Protein AF-0000000080301361 (afdb_homodimer)

Foldseek 3Di:
DDDPDDDDDDPPPDDPDCPPDPVVVVVVVVVVVVPPPPPVPPPPPQPLLVLCVVVCVALNNLQNGPDPPDHRLAQPQLVVQLVVLVCLLVVVDDDPPSVVVSVPDDSVNSNSNSVRRNPGDDDDDPPD/DDDPDDDDDDPPDDDPDPPPDDPVVVVVVVVVVVPPPPPVPPPPPQPLLVLCVVVCVALNSLQNGPDPPDHRLAQPQLVVQLVVLVCLLVVVDDDPPSVVVSVPDDSVNSNSNSVRRNPGDDDDDPDD

pLDDT: mean 80.15, std 21.93, range [39.88, 98.94]

Nearest PDB structures (foldseek):
  4o1w-assembly2_B  TM=9.813E-01  e=1.145E-06  Colwellia psychrerythraea 34H
  6q2u-assembly1_A  TM=9.168E-01  e=1.619E-05  Pseudomonas aeruginosa
  8smr-assembly1_N  TM=9.261E-01  e=2.271E-05  Pseudomonas aeruginosa
  3vrd-assembly1_A  TM=8.742E-01  e=1.543E-04  Thermochromatium tepidum
  1fcd-assembly2_D  TM=8.606E-01  e=5.041E-04  Allochromatium vinosum

Solvent-accessible surface area (backbone atoms only — not comparable to full-atom values): 15008 Å² total; per-residue (Å²): 137,83,78,80,80,77,84,78,86,84,85,81,78,83,78,85,78,81,85,65,73,68,66,66,58,56,58,58,58,58,62,60,64,67,64,63,64,76,69,72,71,67,80,74,72,56,67,19,57,65,58,41,58,78,49,19,83,41,21,18,90,72,21,55,36,79,37,58,72,31,56,53,42,45,35,28,34,38,60,30,44,37,52,49,46,49,27,19,40,74,54,66,30,72,44,91,61,55,27,63,67,27,48,80,55,46,72,68,54,40,50,34,37,19,49,40,31,31,65,30,42,63,45,78,48,77,75,126,133,84,80,80,82,78,84,84,88,84,84,80,77,84,76,84,77,81,84,64,71,66,66,66,56,56,57,57,56,58,61,59,63,67,63,62,64,76,69,72,72,67,78,76,71,55,70,18,56,66,59,42,58,79,49,19,85,41,21,18,90,72,19,54,37,78,37,58,72,31,57,55,42,45,35,28,32,40,59,29,43,37,51,51,47,48,26,19,40,74,55,65,30,73,44,90,61,55,26,63,66,26,47,79,55,48,72,67,54,40,50,32,38,20,49,40,32,32,62,31,41,64,46,78,46,77,76,125

Structure (mmCIF, N/CA/C/O backbone):
data_AF-0000000080301361-model_v1
#
loop_
_entity.id
_entity.type
_entity.pdbx_description
1 polymer 'Cytochrome c4'
#
loop_
_atom_site.group_PDB
_atom_site.id
_atom_site.type_symbol
_atom_site.label_atom_id
_atom_site.label_alt_id
_atom_site.label_comp_id
_atom_site.label_asym_id
_atom_site.label_entity_id
_atom_site.label_seq_id
_atom_site.pdbx_PDB_ins_code
_atom_site.Cartn_x
_atom_site.Cartn_y
_atom_site.Cartn_z
_atom_site.occupancy
_atom_site.B_iso_or_equiv
_atom_site.auth_seq_id
_atom_site.auth_comp_id
_atom_site.auth_asym_id
_atom_site.auth_atom_id
_atom_site.pdbx_PDB_model_num
ATOM 1 N N . MET A 1 1 ? 59.125 -88.312 -76 1 39.88 1 MET A N 1
ATOM 2 C CA . MET A 1 1 ? 58.281 -87.125 -75.688 1 39.88 1 MET A CA 1
ATOM 3 C C . MET A 1 1 ? 58.125 -87 -74.188 1 39.88 1 MET A C 1
ATOM 5 O O . MET A 1 1 ? 57.5 -87.812 -73.5 1 39.88 1 MET A O 1
ATOM 9 N N . SER A 1 2 ? 59.219 -86.438 -73.5 1 40.25 2 SER A N 1
ATOM 10 C CA . SER A 1 2 ? 59.625 -86.312 -72.125 1 40.25 2 SER A CA 1
ATOM 11 C C . SER A 1 2 ? 58.719 -85.375 -71.312 1 40.25 2 SER A C 1
ATOM 13 O O . SER A 1 2 ? 58.5 -84.188 -71.75 1 40.25 2 SER A O 1
ATOM 15 N N . ARG A 1 3 ? 57.719 -85.875 -70.75 1 43.69 3 ARG A N 1
ATOM 16 C CA . ARG A 1 3 ? 56.625 -85.375 -70 1 43.69 3 ARG A CA 1
ATOM 17 C C . ARG A 1 3 ? 57.125 -84.562 -68.75 1 43.69 3 ARG A C 1
ATOM 19 O O . ARG A 1 3 ? 57.75 -85.125 -67.875 1 43.69 3 ARG A O 1
ATOM 26 N N . ARG A 1 4 ? 57.531 -83.25 -69.062 1 47.09 4 ARG A N 1
ATOM 27 C CA . ARG A 1 4 ? 58.094 -82.312 -68.062 1 47.09 4 ARG A CA 1
ATOM 28 C C . ARG A 1 4 ? 57.125 -82 -66.938 1 47.09 4 ARG A C 1
ATOM 30 O O . ARG A 1 4 ? 55.969 -81.688 -67.188 1 47.09 4 ARG A O 1
ATOM 37 N N . SER A 1 5 ? 57.281 -82.625 -65.75 1 46.78 5 SER A N 1
ATOM 38 C CA . SER A 1 5 ? 56.562 -82.625 -64.438 1 46.78 5 SER A CA 1
ATOM 39 C C . SER A 1 5 ? 56.438 -81.25 -63.875 1 46.78 5 SER A C 1
ATOM 41 O O . SER A 1 5 ? 57.438 -80.5 -63.688 1 46.78 5 SER A O 1
ATOM 43 N N . ALA A 1 6 ? 55.281 -80.562 -64.125 1 51.41 6 ALA A N 1
ATOM 44 C CA . ALA A 1 6 ? 55 -79.188 -63.781 1 51.41 6 ALA A CA 1
ATOM 45 C C . ALA A 1 6 ? 55.094 -78.938 -62.281 1 51.41 6 ALA A C 1
ATOM 47 O O . ALA A 1 6 ? 54.719 -79.812 -61.469 1 51.41 6 ALA A O 1
ATOM 48 N N . PRO A 1 7 ? 55.906 -77.938 -61.75 1 51.81 7 PRO A N 1
ATOM 49 C CA . PRO A 1 7 ? 56.25 -77.75 -60.344 1 51.81 7 PRO A CA 1
ATOM 50 C C . PRO A 1 7 ? 55 -77.438 -59.5 1 51.81 7 PRO A C 1
ATOM 52 O O . PRO A 1 7 ? 54 -76.938 -60 1 51.81 7 PRO A O 1
ATOM 55 N N . GLY A 1 8 ? 54.719 -78.062 -58.312 1 41.44 8 GLY A N 1
ATOM 56 C CA . GLY A 1 8 ? 53.656 -78 -57.344 1 41.44 8 GLY A CA 1
ATOM 57 C C . GLY A 1 8 ?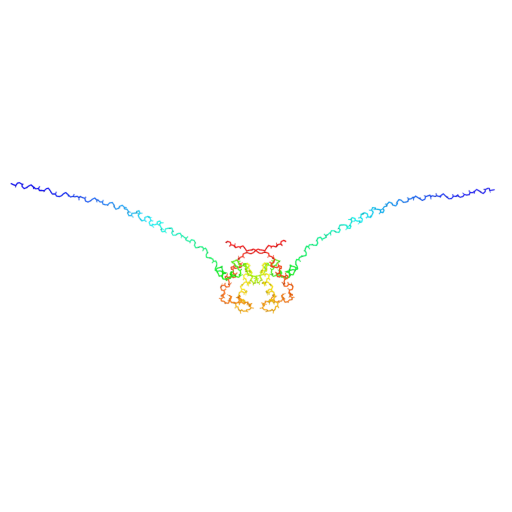 53.469 -76.688 -56.656 1 41.44 8 GLY A C 1
ATOM 58 O O . GLY A 1 8 ? 54.344 -75.812 -56.719 1 41.44 8 GLY A O 1
ATOM 59 N N . PRO A 1 9 ? 52.219 -76.125 -56.469 1 44.91 9 PRO A N 1
ATOM 60 C CA . PRO A 1 9 ? 51.781 -74.75 -56.062 1 44.91 9 PRO A CA 1
ATOM 61 C C . PRO A 1 9 ? 52.312 -74.375 -54.688 1 44.91 9 PRO A C 1
ATOM 63 O O . PRO A 1 9 ? 52.562 -75.25 -53.844 1 44.91 9 PRO A O 1
ATOM 66 N N . CYS A 1 10 ? 53.094 -73.25 -54.406 1 43.22 10 CYS A N 1
ATOM 67 C CA . CYS A 1 10 ? 53.75 -72.688 -53.219 1 43.22 10 CYS A CA 1
ATOM 68 C C . CYS A 1 10 ? 52.75 -72.312 -52.156 1 43.22 10 CYS A C 1
ATOM 70 O O . CYS A 1 10 ? 51.656 -71.875 -52.469 1 43.22 10 CYS A O 1
ATOM 72 N N . ASP A 1 11 ? 52.656 -72.875 -50.875 1 44.84 11 ASP A N 1
ATOM 73 C CA . ASP A 1 11 ? 51.844 -72.812 -49.656 1 44.84 11 ASP A CA 1
ATOM 74 C C . ASP A 1 11 ? 51.969 -71.438 -49.031 1 44.84 11 ASP A C 1
ATOM 76 O O . ASP A 1 11 ? 53.031 -71.062 -48.5 1 44.84 11 ASP A O 1
ATOM 80 N N . ALA A 1 12 ? 51.406 -70.312 -49.562 1 47.5 12 ALA A N 1
ATOM 81 C CA . ALA A 1 12 ? 51.469 -68.938 -49 1 47.5 12 ALA A CA 1
ATOM 82 C C . ALA A 1 12 ? 50.844 -68.938 -47.625 1 47.5 12 ALA A C 1
ATOM 84 O O . ALA A 1 12 ? 49.719 -69.312 -47.406 1 47.5 12 ALA A O 1
ATOM 85 N N . ARG A 1 13 ? 51.625 -68.938 -46.469 1 47.47 13 ARG A N 1
ATOM 86 C CA . ARG A 1 13 ? 51.25 -68.875 -45.062 1 47.47 13 ARG A CA 1
ATOM 87 C C . ARG A 1 13 ? 50.562 -67.562 -44.719 1 47.47 13 ARG A C 1
ATOM 89 O O . ARG A 1 13 ? 51.031 -66.5 -45.125 1 47.47 13 ARG A O 1
ATOM 96 N N . PRO A 1 14 ? 49.188 -67.562 -44.344 1 50.38 14 PRO A N 1
ATOM 97 C CA . PRO A 1 14 ? 48.438 -66.375 -44.062 1 50.38 14 PRO A CA 1
ATOM 98 C C . PRO A 1 14 ? 49.031 -65.562 -42.906 1 50.38 14 PRO A C 1
ATOM 100 O O . PRO A 1 14 ? 49.625 -66.125 -42 1 50.38 14 PRO A O 1
ATOM 103 N N . VAL A 1 15 ? 49.5 -64.25 -43.094 1 46.44 15 VAL A N 1
ATOM 104 C CA . VAL A 1 15 ? 50.094 -63.312 -42.156 1 46.44 15 VAL A CA 1
ATOM 105 C C . VAL A 1 15 ? 49.062 -62.906 -41.094 1 46.44 15 VAL A C 1
ATOM 107 O O . VAL A 1 15 ? 47.875 -62.781 -41.406 1 46.44 15 VAL A O 1
ATOM 110 N N . PRO A 1 16 ? 49.312 -63.156 -39.719 1 47.56 16 PRO A N 1
ATOM 111 C CA . PRO A 1 16 ? 48.375 -62.906 -38.625 1 47.56 16 PRO A CA 1
ATOM 112 C C . PRO A 1 16 ? 48 -61.438 -38.5 1 47.56 16 PRO A C 1
ATOM 114 O O . PRO A 1 16 ? 48.812 -60.531 -38.781 1 47.56 16 PRO A O 1
ATOM 117 N N . GLY A 1 17 ? 46.781 -60.969 -38.938 1 40.5 17 GLY A N 1
ATOM 118 C CA . GLY A 1 17 ? 46.188 -59.625 -38.875 1 40.5 17 GLY A CA 1
ATOM 119 C C . GLY A 1 17 ? 46.188 -59.062 -37.438 1 40.5 17 GLY A C 1
ATOM 120 O O . GLY A 1 17 ? 45.969 -59.812 -36.5 1 40.5 17 GLY A O 1
ATOM 121 N N . ARG A 1 18 ? 46.969 -58.062 -37.062 1 46.84 18 ARG A N 1
ATOM 122 C CA . ARG A 1 18 ? 47.156 -57.312 -35.812 1 46.84 18 ARG A CA 1
ATOM 123 C C . ARG A 1 18 ? 45.812 -56.781 -35.312 1 46.84 18 ARG A C 1
ATOM 125 O O . ARG A 1 18 ? 45.156 -56 -35.969 1 46.84 18 ARG A O 1
ATOM 132 N N . ARG A 1 19 ? 45.094 -57.469 -34.406 1 49.28 19 ARG A N 1
ATOM 133 C CA . ARG A 1 19 ? 43.875 -57.094 -33.688 1 49.28 19 ARG A CA 1
ATOM 134 C C . ARG A 1 19 ? 44.125 -55.812 -32.875 1 49.28 19 ARG A C 1
ATOM 136 O O . ARG A 1 19 ? 44.469 -55.875 -31.703 1 49.28 19 ARG A O 1
ATOM 143 N N . ALA A 1 20 ? 44.938 -54.844 -33.312 1 48.75 20 ALA A N 1
ATOM 144 C CA . ALA A 1 20 ? 45.344 -53.75 -32.406 1 48.75 20 ALA A CA 1
ATOM 145 C C . ALA A 1 20 ? 44.125 -52.969 -31.938 1 48.75 20 ALA A C 1
ATOM 147 O O . ALA A 1 20 ? 44.062 -52.531 -30.781 1 48.75 20 ALA A O 1
ATOM 148 N N . GLY A 1 21 ? 43.156 -52.438 -32.75 1 46.06 21 GLY A N 1
ATOM 149 C CA . GLY A 1 21 ? 42.719 -51.062 -32.594 1 46.06 21 GLY A CA 1
ATOM 150 C C . GLY A 1 21 ? 41.531 -50.906 -31.656 1 46.06 21 GLY A C 1
ATOM 151 O O . GLY A 1 21 ? 40.938 -49.844 -31.578 1 46.06 21 GLY A O 1
ATOM 152 N N . ALA A 1 22 ? 41 -52 -31.062 1 56.53 22 ALA A N 1
ATOM 153 C CA . ALA A 1 22 ? 39.688 -51.812 -30.438 1 56.53 22 ALA A CA 1
ATOM 154 C C . ALA A 1 22 ? 39.812 -51.125 -29.078 1 56.53 22 ALA A C 1
ATOM 156 O O . ALA A 1 22 ? 38.812 -50.688 -28.484 1 56.53 22 ALA A O 1
ATOM 157 N N . GLY A 1 23 ? 41 -51.156 -28.484 1 55.53 23 GLY A N 1
ATOM 158 C CA . GLY A 1 23 ? 41.094 -50.656 -27.125 1 55.53 23 GLY A CA 1
ATOM 159 C C . GLY A 1 23 ? 40.938 -49.125 -27.031 1 55.53 23 GLY A C 1
ATOM 160 O O . GLY A 1 23 ? 40.531 -48.625 -26 1 55.53 23 GLY A O 1
ATOM 161 N N . ARG A 1 24 ? 41.438 -48.406 -28.109 1 58.88 24 ARG A N 1
ATOM 162 C CA . ARG A 1 24 ? 41.469 -46.938 -28.062 1 58.88 24 ARG A CA 1
ATOM 163 C C . ARG A 1 24 ? 40.062 -46.375 -28.281 1 58.88 24 ARG A C 1
ATOM 165 O O . ARG A 1 24 ? 39.781 -45.219 -27.922 1 58.88 24 ARG A O 1
ATOM 172 N N . ALA A 1 25 ? 39.188 -47.219 -28.859 1 61.34 25 ALA A N 1
ATOM 173 C CA . ALA A 1 25 ? 37.875 -46.656 -29.156 1 61.34 25 ALA A CA 1
ATOM 174 C C . ALA A 1 25 ? 37 -46.625 -27.906 1 61.34 25 ALA A C 1
ATOM 176 O O . ALA A 1 25 ? 36.188 -45.688 -27.75 1 61.34 25 ALA A O 1
ATOM 177 N N . LEU A 1 26 ? 37.375 -47.531 -26.906 1 61.19 26 LEU A N 1
ATOM 178 C CA . LEU A 1 26 ? 36.531 -47.562 -25.734 1 61.19 26 LEU A CA 1
ATOM 179 C C . LEU A 1 26 ? 36.844 -46.406 -24.781 1 61.19 26 LEU A C 1
ATOM 181 O O . LEU A 1 26 ? 35.969 -45.938 -24.062 1 61.19 26 LEU A O 1
ATOM 185 N N . ALA A 1 27 ? 38.125 -45.938 -24.844 1 61.62 27 ALA A N 1
ATOM 186 C CA . ALA A 1 27 ? 38.531 -44.844 -23.922 1 61.62 27 ALA A CA 1
ATOM 187 C C . ALA A 1 27 ? 37.906 -43.531 -24.344 1 61.62 27 ALA A C 1
ATOM 189 O O . ALA A 1 27 ? 37.5 -42.719 -23.5 1 61.62 27 ALA A O 1
ATOM 190 N N . ALA A 1 28 ? 37.656 -43.375 -25.641 1 61.78 28 ALA A N 1
ATOM 191 C CA . ALA A 1 28 ? 37.125 -42.094 -26.125 1 61.78 28 ALA A CA 1
ATOM 192 C C . ALA A 1 28 ? 35.625 -41.969 -25.812 1 61.78 28 ALA A C 1
ATOM 194 O O . ALA A 1 28 ? 35.125 -40.875 -25.547 1 61.78 28 ALA A O 1
ATOM 195 N N . ALA A 1 29 ? 34.938 -43.156 -25.719 1 62.31 29 ALA A N 1
ATOM 196 C CA . ALA A 1 29 ? 33.5 -43.094 -25.469 1 62.31 29 ALA A CA 1
ATOM 197 C C . ALA A 1 29 ? 33.219 -42.75 -24 1 62.31 29 ALA A C 1
ATOM 199 O O . ALA A 1 29 ? 32.219 -42.094 -23.703 1 62.31 29 ALA A O 1
ATOM 200 N N . LEU A 1 30 ? 34.156 -43.094 -23.109 1 61.81 30 LEU A N 1
ATOM 201 C CA . LEU A 1 30 ? 33.906 -42.844 -21.688 1 61.81 30 LEU A CA 1
ATOM 202 C C . LEU A 1 30 ? 34.094 -41.375 -21.359 1 61.81 30 LEU A C 1
ATOM 204 O O . LEU A 1 30 ? 33.438 -40.844 -20.484 1 61.81 30 LEU A O 1
ATOM 208 N N . LEU A 1 31 ? 34.938 -40.688 -22.125 1 59.94 31 LEU A N 1
ATOM 209 C CA . LEU A 1 31 ? 35.188 -39.281 -21.812 1 59.94 31 LEU A CA 1
ATOM 210 C C . LEU A 1 31 ? 34.031 -38.406 -22.266 1 59.94 31 LEU A C 1
ATOM 212 O O . LEU A 1 31 ? 33.844 -37.312 -21.766 1 59.94 31 LEU A O 1
ATOM 216 N N . ALA A 1 32 ? 33.188 -38.875 -23.188 1 59.69 32 ALA A N 1
ATOM 217 C CA . ALA A 1 32 ? 32.094 -38.062 -23.656 1 59.69 32 ALA A CA 1
ATOM 218 C C . ALA A 1 32 ? 30.922 -38.062 -22.672 1 59.69 32 ALA A C 1
ATOM 220 O O . ALA A 1 32 ? 30.188 -37.094 -22.562 1 59.69 32 ALA A O 1
ATOM 221 N N . ALA A 1 33 ? 30.781 -39.125 -21.859 1 58.66 33 ALA A N 1
ATOM 222 C CA . ALA A 1 33 ? 29.625 -39.188 -20.953 1 58.66 33 ALA A CA 1
ATOM 223 C C . ALA A 1 33 ? 29.812 -38.25 -19.766 1 58.66 33 ALA A C 1
ATOM 225 O O . ALA A 1 33 ? 28.844 -37.844 -19.125 1 58.66 33 ALA A O 1
ATOM 226 N N . ALA A 1 34 ? 31.062 -37.906 -19.406 1 56.44 34 ALA A N 1
ATOM 227 C CA . ALA A 1 34 ? 31.25 -37.125 -18.203 1 56.44 34 ALA A CA 1
ATOM 228 C C . ALA A 1 34 ? 30.906 -35.656 -18.438 1 56.44 34 ALA A C 1
ATOM 230 O O . ALA A 1 34 ? 30.844 -34.875 -17.484 1 56.44 34 ALA A O 1
ATOM 231 N N . ALA A 1 35 ? 30.875 -35.25 -19.641 1 53.09 35 ALA A N 1
ATOM 232 C CA . ALA A 1 35 ? 30.547 -33.844 -19.844 1 53.09 35 ALA A CA 1
ATOM 233 C C . ALA A 1 35 ? 29.047 -33.594 -19.656 1 53.09 35 ALA A C 1
ATOM 235 O O . ALA A 1 35 ? 28.484 -32.688 -20.281 1 53.09 35 ALA A O 1
ATOM 236 N N . ALA A 1 36 ? 28.297 -34.625 -19.297 1 55.22 36 ALA A N 1
ATOM 237 C CA . ALA A 1 36 ? 26.953 -34.156 -18.922 1 55.22 36 ALA A CA 1
ATOM 238 C C . ALA A 1 36 ? 27.016 -33.062 -17.891 1 55.22 36 ALA A C 1
ATOM 240 O O . ALA A 1 36 ? 27.391 -33.281 -16.734 1 55.22 36 ALA A O 1
ATOM 241 N N . GLY A 1 37 ? 27.469 -31.938 -18.25 1 51.78 37 GLY A N 1
ATOM 242 C CA . GLY A 1 37 ? 27.438 -30.719 -17.438 1 51.78 37 GLY A CA 1
ATOM 243 C C . GLY A 1 37 ? 26.266 -30.688 -16.469 1 51.78 37 GLY A C 1
ATOM 244 O O . GLY A 1 37 ? 25.125 -30.953 -16.859 1 51.78 37 GLY A O 1
ATOM 245 N N . SER A 1 38 ? 26.438 -31 -15.203 1 53.03 38 SER A N 1
ATOM 246 C CA . SER A 1 38 ? 25.5 -30.562 -14.18 1 53.03 38 SER A CA 1
ATOM 247 C C . SER A 1 38 ? 24.828 -29.25 -14.586 1 53.03 38 SER A C 1
ATOM 249 O O . SER A 1 38 ? 25.469 -28.203 -14.609 1 53.03 38 SER A O 1
ATOM 251 N N . ALA A 1 39 ? 24.016 -29.219 -15.531 1 53.22 39 ALA A N 1
ATOM 252 C CA . ALA A 1 39 ? 23.172 -28.031 -15.562 1 53.22 39 ALA A CA 1
ATOM 253 C C . ALA A 1 39 ? 22.859 -27.547 -14.148 1 53.22 39 ALA A C 1
ATOM 255 O O . ALA A 1 39 ? 22.141 -28.219 -13.398 1 53.22 39 ALA A O 1
ATOM 256 N N . LEU A 1 40 ? 23.719 -27.062 -13.43 1 50.72 40 LEU A N 1
ATOM 257 C CA . LEU A 1 40 ? 23.359 -26.312 -12.227 1 50.72 40 LEU A CA 1
ATOM 258 C C . LEU A 1 40 ? 21.969 -25.703 -12.344 1 50.72 40 LEU A C 1
ATOM 260 O O . LEU A 1 40 ? 21.719 -24.875 -13.211 1 50.72 40 LEU A O 1
ATOM 264 N N . ALA A 1 41 ? 20.859 -26.5 -12.125 1 53.72 41 ALA A N 1
ATOM 265 C CA . ALA A 1 41 ? 19.484 -26 -12 1 53.72 41 ALA A CA 1
ATOM 266 C C . ALA A 1 41 ? 19.453 -24.609 -11.383 1 53.72 41 ALA A C 1
ATOM 268 O O . ALA A 1 41 ? 20.031 -24.391 -10.312 1 53.72 41 ALA A O 1
ATOM 269 N N . GLN A 1 42 ? 19.484 -23.562 -12.164 1 54.69 42 GLN A N 1
ATOM 270 C CA . GLN A 1 42 ? 19.234 -22.234 -11.602 1 54.69 42 GLN A CA 1
ATOM 271 C C . GLN A 1 42 ? 18.25 -22.297 -10.438 1 54.69 42 GLN A C 1
ATOM 273 O O . GLN A 1 42 ? 17.328 -23.109 -10.453 1 54.69 42 GLN A O 1
ATOM 278 N N . PRO A 1 43 ? 18.703 -21.984 -9.203 1 58.09 43 PRO A N 1
ATOM 279 C CA . PRO A 1 43 ? 17.75 -22.031 -8.086 1 58.09 43 PRO A CA 1
ATOM 280 C C . PRO A 1 43 ? 16.344 -21.594 -8.5 1 58.09 43 PRO A C 1
ATOM 282 O O . PRO A 1 43 ? 16.188 -20.641 -9.273 1 58.09 43 PRO A O 1
ATOM 285 N N . ALA A 1 44 ? 15.461 -22.484 -8.469 1 66.19 44 ALA A N 1
ATOM 286 C CA . ALA A 1 44 ? 14.055 -22.297 -8.812 1 66.19 44 ALA A CA 1
ATOM 287 C C . ALA A 1 44 ? 13.531 -20.969 -8.281 1 66.19 44 ALA A C 1
ATOM 289 O O . ALA A 1 44 ? 13.805 -20.609 -7.137 1 66.19 44 ALA A O 1
ATOM 290 N N . GLU A 1 45 ? 13.195 -20.016 -9.117 1 77.62 45 GLU A N 1
ATOM 291 C CA . GLU A 1 45 ? 12.5 -18.797 -8.742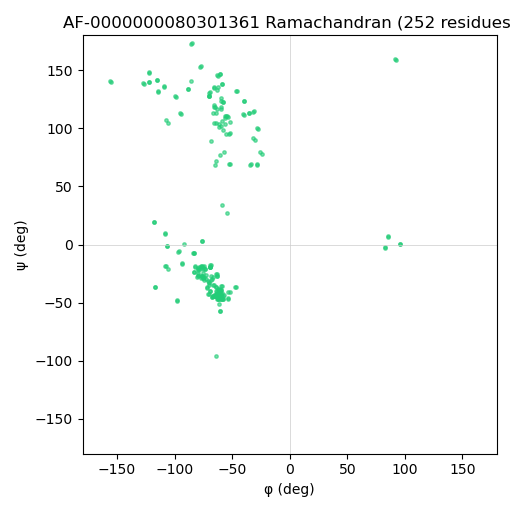 1 77.62 45 GLU A CA 1
ATOM 292 C C . GLU A 1 45 ? 11.422 -19.062 -7.703 1 77.62 45 GLU A C 1
ATOM 294 O O . GLU A 1 45 ? 10.672 -20.047 -7.82 1 77.62 45 GLU A O 1
ATOM 299 N N . PRO A 1 46 ? 11.547 -18.391 -6.637 1 81.69 46 PRO A N 1
ATOM 300 C CA . PRO A 1 46 ? 10.469 -18.578 -5.664 1 81.69 46 PRO A CA 1
ATOM 301 C C . PRO A 1 46 ? 9.078 -18.516 -6.297 1 81.69 46 PRO A C 1
ATOM 303 O O . PRO A 1 46 ? 8.844 -17.703 -7.199 1 81.69 46 PRO A O 1
ATOM 306 N N . PRO A 1 47 ? 8.266 -19.438 -5.988 1 85.81 47 PRO A N 1
ATOM 307 C CA . PRO A 1 47 ? 6.941 -19.5 -6.602 1 85.81 47 PRO A CA 1
ATOM 308 C C . PRO A 1 47 ? 6.211 -18.156 -6.594 1 85.81 47 PRO A C 1
ATOM 310 O O . PRO A 1 47 ? 5.508 -17.828 -7.551 1 85.81 47 PRO A O 1
ATOM 313 N N . GLY A 1 48 ? 6.359 -17.391 -5.578 1 89.38 48 GLY A N 1
ATOM 314 C CA . GLY A 1 48 ? 5.73 -16.078 -5.504 1 89.38 48 GLY A CA 1
ATOM 315 C C . GLY A 1 48 ? 6.199 -15.133 -6.594 1 89.38 48 GLY A C 1
ATOM 316 O O . GLY A 1 48 ? 5.41 -14.352 -7.125 1 89.38 48 GLY A O 1
ATOM 317 N N . LYS A 1 49 ? 7.457 -15.219 -6.883 1 90.44 49 LYS A N 1
ATOM 318 C CA . LYS A 1 49 ? 7.988 -14.352 -7.93 1 90.44 49 LYS A CA 1
ATOM 319 C C . LYS A 1 49 ? 7.379 -14.688 -9.289 1 90.44 49 LYS A C 1
ATOM 321 O O . LYS A 1 49 ? 7.016 -13.789 -10.047 1 90.44 49 LYS A O 1
ATOM 326 N N . ALA A 1 50 ? 7.266 -15.914 -9.633 1 90.88 50 ALA A N 1
ATOM 327 C CA . ALA A 1 50 ? 6.648 -16.328 -10.891 1 90.88 50 ALA A CA 1
ATOM 328 C C . ALA A 1 50 ? 5.195 -15.852 -10.969 1 90.88 50 ALA A C 1
ATOM 330 O O . ALA A 1 50 ? 4.762 -15.336 -12 1 90.88 50 ALA A O 1
ATOM 331 N N . ARG A 1 51 ? 4.461 -15.984 -9.922 1 93.25 51 ARG A N 1
ATOM 332 C CA . ARG A 1 51 ? 3.059 -15.578 -9.867 1 93.25 51 ARG A CA 1
ATOM 333 C C . ARG A 1 51 ? 2.928 -14.062 -9.938 1 93.25 51 ARG A C 1
ATOM 335 O O . ARG A 1 51 ? 1.954 -13.539 -10.484 1 93.25 51 ARG A O 1
ATOM 342 N N . ALA A 1 52 ? 3.887 -13.383 -9.453 1 96 52 ALA A N 1
ATOM 343 C CA . ALA A 1 52 ? 3.881 -11.922 -9.398 1 96 52 ALA A CA 1
ATOM 344 C C . ALA A 1 52 ? 3.977 -11.32 -10.797 1 96 52 ALA A C 1
ATOM 346 O O . ALA A 1 52 ? 3.672 -10.141 -11 1 96 52 ALA A O 1
ATOM 347 N N . ARG A 1 53 ? 4.379 -12.039 -11.766 1 95.06 53 ARG A N 1
ATOM 348 C CA . ARG A 1 53 ? 4.461 -11.547 -13.141 1 95.06 53 ARG A CA 1
ATOM 349 C C . ARG A 1 53 ? 3.096 -11.086 -13.641 1 95.06 53 ARG A C 1
ATOM 351 O O . ARG A 1 53 ? 3 -10.109 -14.383 1 95.06 53 ARG A O 1
ATOM 358 N N . ALA A 1 54 ? 2.031 -11.789 -13.211 1 95.38 54 ALA A N 1
ATOM 359 C CA . ALA A 1 54 ? 0.671 -11.43 -13.602 1 95.38 54 ALA A CA 1
ATOM 360 C C . ALA A 1 54 ? 0.243 -10.117 -12.945 1 95.38 54 ALA A C 1
ATOM 362 O O . ALA A 1 54 ? -0.698 -9.469 -13.406 1 95.38 54 ALA A O 1
ATOM 363 N N . CYS A 1 55 ? 0.858 -9.734 -11.961 1 97.94 55 CYS A N 1
ATOM 364 C CA . CYS A 1 55 ? 0.525 -8.531 -11.195 1 97.94 55 CYS A CA 1
ATOM 365 C C . CYS A 1 55 ? 1.317 -7.332 -11.688 1 97.94 55 CYS A C 1
ATOM 367 O O . CYS A 1 55 ? 0.941 -6.188 -11.438 1 97.94 55 CYS A O 1
ATOM 369 N N . ALA A 1 56 ? 2.434 -7.551 -12.484 1 97.25 56 ALA A N 1
ATOM 370 C CA . ALA A 1 56 ? 3.461 -6.559 -12.789 1 97.25 56 ALA A CA 1
ATOM 371 C C . ALA A 1 56 ? 2.941 -5.523 -13.781 1 97.25 56 ALA A C 1
ATOM 373 O O . ALA A 1 56 ? 3.463 -4.406 -13.852 1 97.25 56 ALA A O 1
ATOM 374 N N . ALA A 1 57 ? 1.93 -5.887 -14.477 1 96.81 57 ALA A N 1
ATOM 375 C CA . ALA A 1 57 ? 1.41 -4.961 -15.484 1 96.81 57 ALA A CA 1
ATOM 376 C C . ALA A 1 57 ? 0.894 -3.68 -14.836 1 96.81 57 ALA A C 1
ATOM 378 O O . ALA A 1 57 ? 0.979 -2.602 -15.43 1 96.81 57 ALA A O 1
ATOM 379 N N . CYS A 1 58 ? 0.494 -3.773 -13.648 1 98.19 58 CYS A N 1
ATOM 380 C CA . CYS A 1 58 ? -0.063 -2.609 -12.969 1 98.19 58 CYS A CA 1
ATOM 381 C C . CYS A 1 58 ? 0.789 -2.225 -11.766 1 98.19 58 CYS A C 1
ATOM 383 O O . CYS A 1 58 ? 0.998 -1.039 -11.5 1 98.19 58 CYS A O 1
ATOM 385 N N . HIS A 1 59 ? 1.312 -3.225 -11.086 1 98.38 59 HIS A N 1
ATOM 386 C CA . HIS A 1 59 ? 2.02 -2.959 -9.836 1 98.38 59 HIS A CA 1
ATOM 387 C C . HIS A 1 59 ? 3.523 -2.869 -10.062 1 98.38 59 HIS A C 1
ATOM 389 O O . HIS A 1 59 ? 4.277 -2.541 -9.141 1 98.38 59 HIS A O 1
ATOM 395 N N . GLY A 1 60 ? 4.012 -3.162 -11.344 1 96.62 60 GLY A N 1
ATOM 396 C CA . GLY A 1 60 ? 5.414 -3.061 -11.711 1 96.62 60 GLY A CA 1
ATOM 397 C C . GLY A 1 60 ? 6.184 -4.352 -11.508 1 96.62 60 GLY A C 1
ATOM 398 O O . GLY A 1 60 ? 5.781 -5.199 -10.711 1 96.62 60 GLY A O 1
ATOM 399 N N . PRO A 1 61 ? 7.309 -4.504 -12.156 1 93.56 61 PRO A N 1
ATOM 400 C CA . PRO A 1 61 ? 8.062 -5.754 -12.125 1 93.56 61 PRO A CA 1
ATOM 401 C C . PRO A 1 61 ? 8.664 -6.047 -10.75 1 93.56 61 PRO A C 1
ATOM 403 O O . PRO A 1 61 ? 8.852 -7.211 -10.391 1 93.56 61 PRO A O 1
ATOM 406 N N . LEU A 1 62 ? 8.938 -5.012 -9.984 1 93.56 62 LEU A N 1
ATOM 407 C CA . LEU A 1 62 ? 9.461 -5.188 -8.633 1 93.56 62 LEU A CA 1
ATOM 408 C C . LEU A 1 62 ? 8.5 -4.621 -7.594 1 93.56 62 LEU A C 1
ATOM 410 O O . LEU A 1 62 ? 8.922 -4.242 -6.5 1 93.56 62 LEU A O 1
ATOM 414 N N . GLY A 1 63 ? 7.262 -4.473 -8.039 1 96.62 63 GLY A N 1
ATOM 415 C CA . GLY A 1 63 ? 6.266 -4.023 -7.078 1 96.62 63 GLY A CA 1
ATOM 416 C C . GLY A 1 63 ? 6.215 -2.514 -6.934 1 96.62 63 GLY A C 1
ATOM 417 O O . GLY A 1 63 ? 5.609 -1.997 -5.992 1 96.62 63 GLY A O 1
ATOM 418 N N . LEU A 1 64 ? 6.957 -1.813 -7.773 1 97.25 64 LEU A N 1
ATOM 419 C CA . LEU A 1 64 ? 6.777 -0.372 -7.898 1 97.25 64 LEU A CA 1
ATOM 420 C C . LEU A 1 64 ? 5.832 -0.041 -9.055 1 97.25 64 LEU A C 1
ATOM 422 O O . LEU A 1 64 ? 6.184 -0.227 -10.219 1 97.25 64 LEU A O 1
ATOM 426 N N . SER A 1 65 ? 4.672 0.486 -8.641 1 98.25 65 SER A N 1
ATOM 427 C CA . SER A 1 65 ? 3.545 0.608 -9.562 1 98.25 65 SER A CA 1
ATOM 428 C C . SER A 1 65 ? 3.883 1.532 -10.727 1 98.25 65 SER A C 1
ATOM 430 O O . SER A 1 65 ? 4.555 2.549 -10.547 1 98.25 65 SER A O 1
ATOM 432 N N . VAL A 1 66 ? 3.346 1.219 -11.914 1 96.44 66 VAL A N 1
ATOM 433 C CA . VAL A 1 66 ? 3.523 2.027 -13.117 1 96.44 66 VAL A CA 1
ATOM 434 C C . VAL A 1 66 ? 2.23 2.775 -13.43 1 96.44 66 VAL A C 1
ATOM 436 O O . VAL A 1 66 ? 2.154 3.502 -14.422 1 96.44 66 VAL A O 1
ATOM 439 N N . LEU A 1 67 ? 1.193 2.557 -12.617 1 97.75 67 LEU A N 1
ATOM 440 C CA . LEU A 1 67 ? -0.091 3.236 -12.742 1 97.75 67 LEU A CA 1
ATOM 441 C C . LEU A 1 67 ? -0.362 4.109 -11.523 1 97.75 67 LEU A C 1
ATOM 443 O O . LEU A 1 67 ? -0.083 3.709 -10.391 1 97.75 67 LEU A O 1
ATOM 447 N N . PRO A 1 68 ? -0.944 5.258 -11.742 1 97.94 68 PRO A N 1
ATOM 448 C CA . PRO A 1 68 ? -1.136 6.188 -10.625 1 97.94 68 PRO A CA 1
ATOM 449 C C . PRO A 1 68 ? -2.168 5.695 -9.617 1 97.94 68 PRO A C 1
ATOM 451 O O . PRO A 1 68 ? -2.17 6.137 -8.461 1 97.94 68 PRO A O 1
ATOM 454 N N . ASN A 1 69 ? -3.035 4.766 -9.984 1 98.19 69 ASN A N 1
ATOM 455 C CA . ASN A 1 69 ? -4.086 4.312 -9.078 1 98.19 69 ASN A CA 1
ATOM 456 C C . ASN A 1 69 ? -3.811 2.902 -8.562 1 98.19 69 ASN A C 1
ATOM 458 O O . ASN A 1 69 ? -4.703 2.254 -8.016 1 98.19 69 ASN A O 1
ATOM 462 N N . ALA A 1 70 ? -2.637 2.377 -8.828 1 98.75 70 ALA A N 1
ATOM 463 C CA . ALA A 1 70 ? -2.197 1.092 -8.289 1 98.75 70 ALA A CA 1
ATOM 464 C C . ALA A 1 70 ? -1.107 1.283 -7.238 1 98.75 70 ALA A C 1
ATOM 466 O O . ALA A 1 70 ? -0.161 2.047 -7.445 1 98.75 70 ALA A O 1
ATOM 467 N N . PRO A 1 71 ? -1.229 0.573 -6.164 1 98.81 71 PRO A N 1
ATOM 468 C CA . PRO A 1 71 ? -0.24 0.769 -5.102 1 98.81 71 PRO A CA 1
ATOM 469 C C . PRO A 1 71 ? 1.088 0.075 -5.398 1 98.81 71 PRO A C 1
ATOM 471 O O . PRO A 1 71 ? 1.128 -0.885 -6.172 1 98.81 71 PRO A O 1
ATOM 474 N N . HIS A 1 72 ? 2.146 0.662 -4.812 1 98.75 72 HIS A N 1
ATOM 475 C CA . HIS A 1 72 ? 3.381 -0.105 -4.676 1 98.75 72 HIS A CA 1
ATOM 476 C C . HIS A 1 72 ? 3.193 -1.285 -3.729 1 98.75 72 HIS A C 1
ATOM 478 O O . HIS A 1 72 ? 2.611 -1.136 -2.652 1 98.75 72 HIS A O 1
ATOM 484 N N . LEU A 1 73 ? 3.689 -2.43 -4.121 1 98.62 73 LEU A N 1
ATOM 485 C CA . LEU A 1 73 ? 3.537 -3.629 -3.305 1 98.62 73 LEU A CA 1
ATOM 486 C C . LEU A 1 73 ? 4.867 -4.027 -2.674 1 98.62 73 LEU A C 1
ATOM 488 O O . LEU A 1 73 ? 4.895 -4.773 -1.694 1 98.62 73 LEU A O 1
ATOM 492 N N . ALA A 1 74 ? 6.008 -3.492 -3.256 1 97.88 74 ALA A N 1
ATOM 493 C CA . ALA A 1 74 ? 7.34 -3.867 -2.787 1 97.88 74 ALA A CA 1
ATOM 494 C C . ALA A 1 74 ? 7.508 -3.549 -1.305 1 97.88 74 ALA A C 1
ATOM 496 O O . ALA A 1 74 ? 7.297 -2.412 -0.879 1 97.88 74 ALA A O 1
ATOM 497 N N . GLY A 1 75 ? 7.832 -4.605 -0.575 1 97.31 75 GLY A N 1
ATOM 498 C CA . GLY A 1 75 ? 8.219 -4.418 0.813 1 97.31 75 GLY A CA 1
ATOM 499 C C . GLY A 1 75 ? 7.039 -4.301 1.755 1 97.31 75 GLY A C 1
ATOM 500 O O . GLY A 1 75 ? 7.215 -4.211 2.973 1 97.31 75 GLY A O 1
ATOM 501 N N . GLN A 1 76 ? 5.82 -4.332 1.191 1 98.56 76 GLN A N 1
ATOM 502 C CA . GLN A 1 76 ? 4.652 -4.246 2.062 1 98.56 76 GLN A CA 1
ATOM 503 C C . GLN A 1 76 ? 4.613 -5.406 3.051 1 98.56 76 GLN A C 1
ATOM 505 O O . GLN A 1 76 ? 5.082 -6.508 2.742 1 98.56 76 GLN A O 1
ATOM 510 N N . PRO A 1 77 ? 4.086 -5.129 4.266 1 98.75 77 PRO A N 1
ATOM 511 C CA . PRO A 1 77 ? 4.047 -6.211 5.254 1 98.75 77 PRO A CA 1
ATOM 512 C C . PRO A 1 77 ? 3.25 -7.422 4.773 1 98.75 77 PRO A C 1
ATOM 514 O O . PRO A 1 77 ? 2.174 -7.262 4.191 1 98.75 77 PRO A O 1
ATOM 517 N N . GLU A 1 78 ? 3.756 -8.539 5.039 1 98.56 78 GLU A N 1
ATOM 518 C CA . GLU A 1 78 ? 3.174 -9.789 4.559 1 98.56 78 GLU A CA 1
ATOM 519 C C . GLU A 1 78 ? 1.742 -9.961 5.059 1 98.56 78 GLU A C 1
ATOM 521 O O . GLU A 1 78 ? 0.844 -10.289 4.281 1 98.56 78 GLU A O 1
ATOM 526 N N . ILE A 1 79 ? 1.49 -9.75 6.297 1 98.88 79 ILE A N 1
ATOM 527 C CA . ILE A 1 79 ? 0.169 -9.906 6.895 1 98.88 79 ILE A CA 1
ATOM 528 C C . ILE A 1 79 ? -0.814 -8.945 6.234 1 98.88 79 ILE A C 1
ATOM 530 O O . ILE A 1 79 ? -1.941 -9.32 5.91 1 98.88 79 ILE A O 1
ATOM 534 N N . TYR A 1 80 ? -0.44 -7.723 5.973 1 98.81 80 TYR A N 1
ATOM 535 C CA . TYR A 1 80 ? -1.291 -6.746 5.301 1 98.81 80 TYR A CA 1
ATOM 536 C C . TYR A 1 80 ? -1.66 -7.223 3.898 1 98.81 80 TYR A C 1
ATOM 538 O O . TYR A 1 80 ? -2.826 -7.156 3.502 1 98.81 80 TYR A O 1
ATOM 546 N N . LEU A 1 81 ? -0.651 -7.688 3.18 1 98.88 81 LEU A N 1
ATOM 547 C CA . LEU A 1 81 ? -0.887 -8.117 1.807 1 98.88 81 LEU A CA 1
ATOM 548 C C . LEU A 1 81 ? -1.851 -9.305 1.767 1 98.88 81 LEU A C 1
ATOM 550 O O . LEU A 1 81 ? -2.758 -9.344 0.932 1 98.88 81 LEU A O 1
ATOM 554 N N . VAL A 1 82 ? -1.652 -10.258 2.637 1 98.94 82 VAL A N 1
ATOM 555 C CA . VAL A 1 82 ? -2.562 -11.398 2.719 1 98.94 82 VAL A CA 1
ATOM 556 C C . VAL A 1 82 ? -3.98 -10.906 3.004 1 98.94 82 VAL A C 1
ATOM 558 O O . VAL A 1 82 ? -4.93 -11.312 2.33 1 98.94 82 VAL A O 1
ATOM 561 N N . GLU A 1 83 ? -4.098 -10.039 3.938 1 98.81 83 GLU A N 1
ATOM 562 C CA . GLU A 1 83 ? -5.406 -9.523 4.328 1 98.81 83 GLU A CA 1
ATOM 563 C C . GLU A 1 83 ? -6.078 -8.797 3.166 1 98.81 83 GLU A C 1
ATOM 565 O O . GLU A 1 83 ? -7.277 -8.961 2.934 1 98.81 83 GLU A O 1
ATOM 570 N N . GLN A 1 84 ? -5.305 -8.023 2.479 1 98.81 84 GLN A N 1
ATOM 571 C CA . GLN A 1 84 ? -5.887 -7.254 1.384 1 98.81 84 GLN A CA 1
ATOM 572 C C . GLN A 1 84 ? -6.332 -8.164 0.246 1 98.81 84 GLN A C 1
ATOM 574 O O . GLN A 1 84 ? -7.422 -8 -0.304 1 98.81 84 GLN A O 1
ATOM 579 N N . LEU A 1 85 ? -5.504 -9.141 -0.153 1 98.88 85 LEU A N 1
ATOM 580 C CA . LEU A 1 85 ? -5.871 -10.055 -1.23 1 98.88 85 LEU A CA 1
ATOM 581 C C . LEU A 1 85 ? -7.082 -10.898 -0.84 1 98.88 85 LEU A C 1
ATOM 583 O O . LEU A 1 85 ? -7.961 -11.148 -1.668 1 98.88 85 LEU A O 1
ATOM 587 N N . LYS A 1 86 ? -7.18 -11.289 0.404 1 98.94 86 LYS A N 1
ATOM 588 C CA . LYS A 1 86 ? -8.344 -12.031 0.868 1 98.94 86 LYS A CA 1
ATOM 589 C C . LYS A 1 86 ? -9.586 -11.141 0.892 1 98.94 86 LYS A C 1
ATOM 591 O O . LYS A 1 86 ? -10.695 -11.609 0.627 1 98.94 86 LYS A O 1
ATOM 596 N N . ALA A 1 87 ? -9.422 -9.945 1.297 1 98.88 87 ALA A N 1
ATOM 597 C CA . ALA A 1 87 ? -10.547 -9.016 1.308 1 98.88 87 ALA A CA 1
ATOM 598 C C . ALA A 1 87 ? -11.109 -8.812 -0.098 1 98.88 87 ALA A C 1
ATOM 600 O O . ALA A 1 87 ? -12.328 -8.773 -0.289 1 98.88 87 ALA A O 1
ATOM 601 N N . TYR A 1 88 ? -10.227 -8.625 -1.054 1 98.81 88 TYR A N 1
ATOM 602 C CA . TYR A 1 88 ? -10.695 -8.547 -2.434 1 98.81 88 TYR A CA 1
ATOM 603 C C . TYR A 1 88 ? -11.406 -9.836 -2.842 1 98.81 88 TYR A C 1
ATOM 605 O O . TYR A 1 88 ? -12.477 -9.789 -3.457 1 98.81 88 TYR A O 1
ATOM 613 N N . ARG A 1 89 ? -10.82 -10.93 -2.527 1 98.75 89 ARG A N 1
ATOM 614 C CA . ARG A 1 89 ? -11.383 -12.227 -2.908 1 98.75 89 ARG A CA 1
ATOM 615 C C . ARG A 1 89 ? -12.789 -12.398 -2.344 1 98.75 89 ARG A C 1
ATOM 617 O O . ARG A 1 89 ? -13.68 -12.906 -3.027 1 98.75 89 ARG A O 1
ATOM 624 N N . SER A 1 90 ? -12.984 -12.055 -1.136 1 98.31 90 SER A N 1
ATOM 625 C CA . SER A 1 90 ? -14.242 -12.305 -0.432 1 98.31 90 SER A CA 1
ATOM 626 C C . SER A 1 90 ? -15.281 -11.234 -0.767 1 98.31 90 SER A C 1
ATOM 628 O O . SER A 1 90 ? -16.469 -11.391 -0.449 1 98.31 90 SER A O 1
ATOM 630 N N . GLY A 1 91 ? -14.797 -10.094 -1.282 1 98.06 91 GLY A N 1
ATOM 631 C CA . GLY A 1 91 ? -15.711 -8.992 -1.583 1 98.06 91 GLY A CA 1
ATOM 632 C C . GLY A 1 91 ? -15.797 -7.969 -0.468 1 98.06 91 GLY A C 1
ATOM 633 O O . GLY A 1 91 ? -16.484 -6.957 -0.604 1 98.06 91 GLY A O 1
ATOM 634 N N . ARG A 1 92 ? -15.078 -8.172 0.579 1 98.19 92 ARG A N 1
ATOM 635 C CA . ARG A 1 92 ? -15.055 -7.199 1.67 1 98.19 92 ARG A CA 1
ATOM 636 C C . ARG A 1 92 ? -14.414 -5.891 1.227 1 98.19 92 ARG A C 1
ATOM 638 O O . ARG A 1 92 ? -14.734 -4.824 1.757 1 98.19 92 ARG A O 1
ATOM 645 N N . ARG A 1 93 ? -13.477 -6.051 0.405 1 98.5 93 ARG A N 1
ATOM 646 C CA . ARG A 1 93 ? -12.922 -4.926 -0.337 1 98.5 93 ARG A CA 1
ATOM 647 C C . ARG A 1 93 ? -13.195 -5.062 -1.83 1 98.5 93 ARG A C 1
ATOM 649 O O . ARG A 1 93 ? -12.961 -6.121 -2.416 1 98.5 93 ARG A O 1
ATOM 656 N N . GLN A 1 94 ? -13.672 -3.955 -2.369 1 98.19 94 GLN A N 1
ATOM 657 C CA . GLN A 1 94 ? -14.07 -4.059 -3.77 1 98.19 94 GLN A CA 1
ATOM 658 C C . GLN A 1 94 ? -13.312 -3.055 -4.633 1 98.19 94 GLN A C 1
ATOM 660 O O . GLN A 1 94 ? -13.062 -1.926 -4.207 1 98.19 94 GLN A O 1
ATOM 665 N N . HIS A 1 95 ? -12.961 -3.496 -5.707 1 98.06 95 HIS A N 1
ATOM 666 C CA . HIS A 1 95 ? -12.336 -2.721 -6.773 1 98.06 95 HIS A CA 1
ATOM 667 C C . HIS A 1 95 ? -12.562 -3.371 -8.133 1 98.06 95 HIS A C 1
ATOM 669 O O . HIS A 1 95 ? -12.531 -4.598 -8.25 1 98.06 95 HIS A O 1
ATOM 675 N N . GLU A 1 96 ? -12.812 -2.59 -9.125 1 97.19 96 GLU A N 1
ATOM 676 C CA . GLU A 1 96 ? -13.195 -3.072 -10.453 1 97.19 96 GLU A CA 1
ATOM 677 C C . GLU A 1 96 ? -12.203 -4.109 -10.969 1 97.19 96 GLU A C 1
ATOM 679 O O . GLU A 1 96 ? -12.602 -5.133 -11.523 1 97.19 96 GLU A O 1
ATOM 684 N N . VAL A 1 97 ? -10.93 -3.916 -10.773 1 98.06 97 VAL A N 1
ATOM 685 C CA . VAL A 1 97 ? -9.898 -4.773 -11.344 1 98.06 97 VAL A CA 1
ATOM 686 C C . VAL A 1 97 ? -9.445 -5.805 -10.312 1 98.06 97 VAL A C 1
ATOM 688 O O . VAL A 1 97 ? -9.398 -7 -10.602 1 98.06 97 VAL A O 1
ATOM 691 N N . MET A 1 98 ? -9.148 -5.395 -9.086 1 98.75 98 MET A N 1
ATOM 692 C CA . MET A 1 98 ? -8.5 -6.281 -8.117 1 98.75 98 MET A CA 1
ATOM 693 C C . MET A 1 98 ? -9.469 -7.359 -7.641 1 98.75 98 MET A C 1
ATOM 695 O O . MET A 1 98 ? -9.055 -8.469 -7.309 1 98.75 98 MET A O 1
ATOM 699 N N . SER A 1 99 ? -10.781 -7.035 -7.586 1 98.69 99 SER A N 1
ATOM 700 C CA . SER A 1 99 ? -11.766 -8.055 -7.23 1 98.69 99 SER A CA 1
ATOM 701 C C . SER A 1 99 ? -11.734 -9.219 -8.219 1 98.69 99 SER A C 1
ATOM 703 O O . SER A 1 99 ? -11.852 -10.375 -7.828 1 98.69 99 SER A O 1
ATOM 705 N N . VAL A 1 100 ? -11.562 -8.914 -9.492 1 98.31 100 VAL A N 1
ATOM 706 C CA . VAL A 1 100 ? -11.492 -9.922 -10.547 1 98.31 100 VAL A CA 1
ATOM 707 C C . VAL A 1 100 ? -10.188 -10.703 -10.438 1 98.31 100 VAL A C 1
ATOM 709 O O . VAL A 1 100 ? -10.18 -11.93 -10.508 1 98.31 100 VAL A O 1
ATOM 712 N N . ILE A 1 101 ? -9.094 -10.07 -10.195 1 98.44 101 ILE A N 1
ATOM 713 C CA . ILE A 1 101 ? -7.77 -10.672 -10.188 1 98.44 101 ILE A CA 1
ATOM 714 C C . ILE A 1 101 ? -7.617 -11.57 -8.953 1 98.44 101 ILE A C 1
ATOM 716 O O . ILE A 1 101 ? -6.98 -12.625 -9.023 1 98.44 101 ILE A O 1
ATOM 720 N N . ALA A 1 102 ? -8.18 -11.18 -7.82 1 98.62 102 ALA A N 1
ATOM 721 C CA . ALA A 1 102 ? -7.973 -11.891 -6.559 1 98.62 102 ALA A CA 1
ATOM 722 C C . ALA A 1 102 ? -8.906 -13.086 -6.445 1 98.62 102 ALA A C 1
ATOM 724 O O . ALA A 1 102 ? -8.648 -14.016 -5.672 1 98.62 102 ALA A O 1
ATOM 725 N N . ARG A 1 103 ? -9.984 -13.023 -7.152 1 98.38 103 ARG A N 1
ATOM 726 C CA . ARG A 1 103 ? -11.055 -14 -7.012 1 98.38 103 ARG A CA 1
ATOM 727 C C . ARG A 1 103 ? -10.523 -15.422 -7.168 1 98.38 103 ARG A C 1
ATOM 729 O O . ARG A 1 103 ? -10.812 -16.297 -6.344 1 98.38 103 ARG A O 1
ATOM 736 N N . PRO A 1 104 ? -9.719 -15.727 -8.133 1 97.94 104 PRO A N 1
ATOM 737 C CA . PRO A 1 104 ? -9.297 -17.109 -8.344 1 97.94 104 PRO A CA 1
ATOM 738 C C . PRO A 1 104 ? -8.117 -17.516 -7.457 1 97.94 104 PRO A C 1
ATOM 740 O O . PRO A 1 104 ? -7.699 -18.672 -7.457 1 97.94 104 PRO A O 1
ATOM 743 N N . LEU A 1 105 ? -7.551 -16.625 -6.77 1 98.19 105 LEU A N 1
ATOM 744 C CA . LEU A 1 105 ? -6.371 -16.922 -5.965 1 98.19 105 LEU A CA 1
ATOM 745 C C . LEU A 1 105 ? -6.738 -17.797 -4.773 1 98.19 105 LEU A C 1
ATOM 747 O O . LEU A 1 105 ? -7.668 -17.484 -4.027 1 98.19 105 LEU A O 1
ATOM 751 N N . GLY A 1 106 ? -6.023 -18.875 -4.645 1 98.25 106 GLY A N 1
ATOM 752 C CA . GLY A 1 106 ? -6.16 -19.688 -3.449 1 98.25 106 GLY A CA 1
ATOM 753 C C . GLY A 1 106 ? -5.293 -19.219 -2.301 1 98.25 106 GLY A C 1
ATOM 754 O O . GLY A 1 106 ? -4.508 -18.281 -2.455 1 98.25 106 GLY A O 1
ATOM 755 N N . ASP A 1 107 ? -5.469 -19.812 -1.151 1 98.56 107 ASP A N 1
ATOM 756 C CA . ASP A 1 107 ? -4.734 -19.422 0.044 1 98.56 107 ASP A CA 1
ATOM 757 C C . ASP A 1 107 ? -3.227 -19.562 -0.166 1 98.56 107 ASP A C 1
ATOM 759 O O . ASP A 1 107 ? -2.451 -18.703 0.278 1 98.56 107 ASP A O 1
ATOM 763 N N . ALA A 1 108 ? -2.822 -20.594 -0.791 1 97.81 108 ALA A N 1
ATOM 764 C CA . ALA A 1 108 ? -1.398 -20.828 -1.021 1 97.81 108 ALA A CA 1
ATOM 765 C C . ALA A 1 108 ? -0.815 -19.766 -1.952 1 97.81 108 ALA A C 1
ATOM 767 O O . ALA A 1 108 ? 0.273 -19.234 -1.703 1 97.81 108 ALA A O 1
ATOM 768 N N . GLU A 1 109 ? -1.517 -19.422 -3.025 1 97.94 109 GLU A N 1
ATOM 769 C CA . GLU A 1 109 ? -1.065 -18.406 -3.965 1 97.94 109 GLU A CA 1
ATOM 770 C C . GLU A 1 109 ? -0.98 -17.031 -3.295 1 97.94 109 GLU A C 1
ATOM 772 O O . GLU A 1 109 ? -0.018 -16.297 -3.504 1 97.94 109 GLU A O 1
ATOM 777 N N . ILE A 1 110 ? -1.979 -16.766 -2.457 1 98.75 110 ILE A N 1
ATOM 778 C CA . ILE A 1 110 ? -1.998 -15.508 -1.731 1 98.75 110 ILE A CA 1
ATOM 779 C C . ILE A 1 110 ? -0.794 -15.43 -0.795 1 98.75 110 ILE A C 1
ATOM 781 O O . ILE A 1 110 ? -0.099 -14.414 -0.75 1 98.75 110 ILE A O 1
ATOM 785 N N . ALA A 1 111 ? -0.55 -16.5 -0.114 1 98.44 111 ALA A N 1
ATOM 786 C CA . ALA A 1 111 ? 0.583 -16.547 0.807 1 98.44 111 ALA A CA 1
ATOM 787 C C . ALA A 1 111 ? 1.903 -16.375 0.059 1 98.44 111 ALA A C 1
ATOM 789 O O . ALA A 1 111 ? 2.793 -15.656 0.505 1 98.44 111 ALA A O 1
ATOM 790 N N . GLU A 1 112 ? 2.074 -17 -1.07 1 97.69 112 GLU A N 1
ATOM 791 C CA . GLU A 1 112 ? 3.299 -16.953 -1.864 1 97.69 112 GLU A CA 1
ATOM 792 C C . GLU A 1 112 ? 3.531 -15.547 -2.422 1 97.69 112 GLU A C 1
ATOM 794 O O . GLU A 1 112 ? 4.652 -15.031 -2.375 1 97.69 112 GLU A O 1
ATOM 799 N N . LEU A 1 113 ? 2.465 -14.977 -2.924 1 98.06 113 LEU A N 1
ATOM 800 C CA . LEU A 1 113 ? 2.557 -13.617 -3.447 1 98.06 113 LEU A CA 1
ATOM 801 C C . LEU A 1 113 ? 2.938 -12.633 -2.346 1 98.06 113 LEU A C 1
ATOM 803 O O . LEU A 1 113 ? 3.822 -11.797 -2.535 1 98.06 113 LEU A O 1
ATOM 807 N N . ALA A 1 114 ? 2.229 -12.773 -1.215 1 98.5 114 ALA A N 1
ATOM 808 C CA . ALA A 1 114 ? 2.48 -11.875 -0.09 1 98.5 114 ALA A CA 1
ATOM 809 C C . ALA A 1 114 ? 3.912 -12.016 0.415 1 98.5 114 ALA A C 1
ATOM 811 O O . ALA A 1 114 ? 4.586 -11.016 0.676 1 98.5 114 ALA A O 1
ATOM 812 N N . ALA A 1 115 ? 4.414 -13.195 0.52 1 97.12 115 ALA A N 1
ATOM 813 C CA . ALA A 1 115 ? 5.781 -13.453 0.977 1 97.12 115 ALA A CA 1
ATOM 814 C C . ALA A 1 115 ? 6.801 -12.867 0.007 1 97.12 115 ALA A C 1
ATOM 816 O O . ALA A 1 115 ? 7.801 -12.273 0.428 1 97.12 115 ALA A O 1
ATOM 817 N N . TYR A 1 116 ? 6.562 -13.031 -1.26 1 96.38 116 TYR A N 1
ATOM 818 C CA . TYR A 1 116 ? 7.48 -12.516 -2.266 1 96.38 116 TYR A CA 1
ATOM 819 C C . TYR A 1 116 ? 7.613 -11 -2.158 1 96.38 116 TYR A C 1
ATOM 821 O O . TYR A 1 116 ? 8.719 -10.477 -1.988 1 96.38 116 TYR A O 1
ATOM 829 N N . TYR A 1 117 ? 6.457 -10.297 -2.256 1 97.12 117 TYR A N 1
ATOM 830 C CA . TYR A 1 117 ? 6.516 -8.844 -2.223 1 97.12 117 TYR A CA 1
ATOM 831 C C . TYR A 1 117 ? 7.102 -8.352 -0.906 1 97.12 117 TYR A C 1
ATOM 833 O O . TYR A 1 117 ? 7.852 -7.367 -0.881 1 97.12 117 TYR A O 1
ATOM 841 N N . ALA A 1 118 ? 6.734 -9.008 0.215 1 97.19 118 ALA A N 1
ATOM 842 C CA . ALA A 1 118 ? 7.25 -8.625 1.526 1 97.19 118 ALA A CA 1
ATOM 843 C C . ALA A 1 118 ? 8.766 -8.805 1.597 1 97.19 118 ALA A C 1
ATOM 845 O O . ALA A 1 118 ? 9.445 -8.109 2.354 1 97.19 118 ALA A O 1
ATOM 846 N N . SER A 1 119 ? 9.32 -9.648 0.826 1 95.19 119 SER A N 1
ATOM 847 C CA . SER A 1 119 ? 10.742 -9.969 0.878 1 95.19 119 SER A CA 1
ATOM 848 C C . SER A 1 119 ? 11.57 -8.906 0.164 1 95.19 119 SER A C 1
ATOM 850 O O . SER A 1 119 ? 12.789 -8.852 0.324 1 95.19 119 SER A O 1
ATOM 852 N N . LEU A 1 120 ? 10.914 -8.18 -0.681 1 94.19 120 LEU A N 1
ATOM 853 C CA . LEU A 1 120 ? 11.625 -7.109 -1.371 1 94.19 120 LEU A CA 1
ATOM 854 C C . LEU A 1 120 ? 11.977 -5.977 -0.408 1 94.19 120 LEU A C 1
ATOM 856 O O . LEU A 1 120 ? 11.117 -5.523 0.355 1 94.19 120 LEU A O 1
ATOM 860 N N . GLN A 1 121 ? 13.18 -5.543 -0.402 1 93.31 121 GLN A N 1
ATOM 861 C CA . GLN A 1 121 ? 13.617 -4.508 0.526 1 93.31 121 GLN A CA 1
ATOM 862 C C . GLN A 1 121 ? 13.383 -3.113 -0.051 1 93.31 121 GLN A C 1
ATOM 864 O O . GLN A 1 121 ? 13.602 -2.883 -1.241 1 93.31 121 GLN A O 1
ATOM 869 N N . ILE A 1 122 ? 12.82 -2.291 0.807 1 93.69 122 ILE A N 1
ATOM 870 C CA . ILE A 1 122 ? 12.609 -0.907 0.396 1 93.69 122 ILE A CA 1
ATOM 871 C C . ILE A 1 122 ? 13.328 0.031 1.369 1 93.69 122 ILE A C 1
ATOM 873 O O . ILE A 1 122 ? 13.469 -0.286 2.551 1 93.69 122 ILE A O 1
ATOM 877 N N . GLU A 1 123 ? 13.773 1.146 0.819 1 91.31 123 GLU A N 1
ATOM 878 C CA . GLU A 1 123 ? 14.367 2.234 1.59 1 91.31 123 GLU A CA 1
ATOM 879 C C . GLU A 1 123 ? 13.688 3.566 1.276 1 91.31 123 GLU A C 1
ATOM 881 O O . GLU A 1 123 ? 13.281 3.809 0.139 1 91.31 123 GLU A O 1
ATOM 886 N N . VAL A 1 124 ? 13.469 4.363 2.393 1 89.5 124 VAL A N 1
ATOM 887 C CA . VAL A 1 124 ? 12.898 5.695 2.221 1 89.5 124 VAL A CA 1
ATOM 888 C C . VAL A 1 124 ? 14.008 6.746 2.271 1 89.5 124 VAL A C 1
ATOM 890 O O . VAL A 1 124 ? 14.852 6.719 3.168 1 89.5 124 VAL A O 1
ATOM 893 N N . LYS A 1 125 ? 14.07 7.629 1.261 1 77.31 125 LYS A N 1
ATOM 894 C CA . LYS A 1 125 ? 14.969 8.781 1.257 1 77.31 125 LYS A CA 1
ATOM 895 C C . LYS A 1 125 ? 14.195 10.078 1.479 1 77.31 125 LYS A C 1
ATOM 897 O O . LYS A 1 125 ? 13.195 10.336 0.804 1 77.31 125 LYS A O 1
ATOM 902 N N . GLU A 1 126 ? 14.328 10.695 2.689 1 68.56 126 GLU A N 1
ATOM 903 C CA . GLU A 1 126 ? 13.68 11.984 2.928 1 68.56 126 GLU A CA 1
ATOM 904 C C . GLU A 1 126 ? 14.281 13.078 2.045 1 68.56 126 GLU A C 1
ATOM 906 O O . GLU A 1 126 ? 15.492 13.102 1.82 1 68.56 126 GLU A O 1
ATOM 911 N N . THR A 1 127 ? 13.547 13.438 1.045 1 55.69 127 THR A N 1
ATOM 912 C CA . THR A 1 127 ? 14.156 14.578 0.359 1 55.69 127 THR A CA 1
ATOM 913 C C . THR A 1 127 ? 14.414 15.719 1.333 1 55.69 127 THR A C 1
ATOM 915 O O . THR A 1 127 ? 13.523 16.109 2.096 1 55.69 127 THR A O 1
ATOM 918 N N . ARG A 1 128 ? 15.594 16.016 1.634 1 47.53 128 ARG A N 1
ATOM 919 C CA . ARG A 1 128 ? 16.031 17.172 2.41 1 47.53 128 ARG A CA 1
ATOM 920 C C . ARG A 1 128 ? 15.273 18.422 1.993 1 47.53 128 ARG A C 1
ATOM 922 O O . ARG A 1 128 ? 14.852 18.547 0.841 1 47.53 128 ARG A O 1
ATOM 929 N N . MET B 1 1 ? 30.172 106.812 68.25 1 40.25 1 MET B N 1
ATOM 930 C CA . MET B 1 1 ? 30.234 105.375 68.062 1 40.25 1 MET B CA 1
ATOM 931 C C . MET B 1 1 ? 29.906 105 66.625 1 40.25 1 MET B C 1
ATOM 933 O O . MET B 1 1 ? 28.797 105.25 66.125 1 40.25 1 MET B O 1
ATOM 937 N N . SER B 1 2 ? 30.906 105.25 65.688 1 41.72 2 SER B N 1
ATOM 938 C CA . SER B 1 2 ? 30.906 105.188 64.25 1 41.72 2 SER B CA 1
ATOM 939 C C . SER B 1 2 ? 30.484 103.812 63.75 1 41.72 2 SER B C 1
ATOM 941 O O . SER B 1 2 ? 30.891 102.75 64.312 1 41.72 2 SER B O 1
ATOM 943 N N . ARG B 1 3 ? 29.328 103.75 63.156 1 42.75 3 ARG B N 1
ATOM 944 C CA . ARG B 1 3 ? 28.484 102.688 62.625 1 42.75 3 ARG B CA 1
ATOM 945 C C . ARG B 1 3 ? 29.203 101.938 61.531 1 42.75 3 ARG B C 1
ATOM 947 O O . ARG B 1 3 ? 29.5 102.438 60.469 1 42.75 3 ARG B O 1
ATOM 954 N N . ARG B 1 4 ? 30.203 101 61.875 1 49.41 4 ARG B N 1
ATOM 955 C CA . ARG B 1 4 ? 30.953 100.188 60.906 1 49.41 4 ARG B CA 1
ATOM 956 C C . ARG B 1 4 ? 30.031 99.375 60.031 1 49.41 4 ARG B C 1
ATOM 958 O O . ARG B 1 4 ? 29.062 98.75 60.5 1 49.41 4 ARG B O 1
ATOM 965 N N . SER B 1 5 ? 29.922 99.75 58.75 1 46.41 5 SER B N 1
ATOM 966 C CA . SER B 1 5 ? 29.172 99.312 57.562 1 46.41 5 SER B CA 1
ATOM 967 C C . SER B 1 5 ? 29.438 97.875 57.25 1 46.41 5 SER B C 1
ATOM 969 O O . SER B 1 5 ? 30.578 97.5 57.031 1 46.41 5 SER B O 1
ATOM 971 N N . ALA B 1 6 ? 28.516 97.062 57.562 1 44.81 6 ALA B N 1
ATOM 972 C CA . ALA B 1 6 ? 28.641 95.625 57.625 1 44.81 6 ALA B CA 1
ATOM 973 C C . ALA B 1 6 ? 28.938 95.062 56.25 1 44.81 6 ALA B C 1
ATOM 975 O O . ALA B 1 6 ? 29.891 94.312 56.062 1 44.81 6 ALA B O 1
ATOM 976 N N . PRO B 1 7 ? 27.906 94.5 55.281 1 44.72 7 PRO B N 1
ATOM 977 C CA . PRO B 1 7 ? 27.766 93.062 55.188 1 44.72 7 PRO B CA 1
ATOM 978 C C . PRO B 1 7 ? 28.391 92.5 53.875 1 44.72 7 PRO B C 1
ATOM 980 O O . PRO B 1 7 ? 28.859 91.375 53.875 1 44.72 7 PRO B O 1
ATOM 983 N N . GLY B 1 8 ? 28.766 92.938 52.562 1 40.91 8 GLY B N 1
ATOM 984 C CA . GLY B 1 8 ? 27.906 92.5 51.469 1 40.91 8 GLY B CA 1
ATOM 985 C C . GLY B 1 8 ? 28.281 91.125 50.938 1 40.91 8 GLY B C 1
ATOM 986 O O . GLY B 1 8 ? 29.391 90.688 51.156 1 40.91 8 GLY B O 1
ATOM 987 N N . PRO B 1 9 ? 27.266 90.125 50.531 1 45.38 9 PRO B N 1
ATOM 988 C CA . PRO B 1 9 ? 27.359 88.688 50.219 1 45.38 9 PRO B CA 1
ATOM 989 C C . PRO B 1 9 ? 28.094 88.438 48.906 1 45.38 9 PRO B C 1
ATOM 991 O O . PRO B 1 9 ? 28.109 89.25 48.031 1 45.38 9 PRO B O 1
ATOM 994 N N . CYS B 1 10 ? 29.172 87.562 48.812 1 44.81 10 CYS B N 1
ATOM 995 C CA . CYS B 1 10 ? 30.062 87.188 47.719 1 44.81 10 CYS B CA 1
ATOM 996 C C . CYS B 1 10 ? 29.297 86.438 46.625 1 44.81 10 CYS B C 1
ATOM 998 O O . CYS B 1 10 ? 28.375 85.688 46.938 1 44.81 10 CYS B O 1
ATOM 1000 N N . ASP B 1 11 ? 29.047 86.875 45.312 1 45.97 11 ASP B N 1
ATOM 1001 C CA . ASP B 1 11 ? 28.359 86.438 44.094 1 45.97 11 ASP B CA 1
ATOM 1002 C C . ASP B 1 11 ? 29 85.188 43.531 1 45.97 11 ASP B C 1
ATOM 1004 O O . ASP B 1 11 ? 30.125 85.25 43.031 1 45.97 11 ASP B O 1
ATOM 1008 N N . ALA B 1 12 ? 28.938 84 44.156 1 48.72 12 ALA B N 1
ATOM 1009 C CA . ALA B 1 12 ? 29.516 82.75 43.594 1 48.72 12 ALA B CA 1
ATOM 1010 C C . ALA B 1 12 ? 28.891 82.438 42.25 1 48.72 12 ALA B C 1
ATOM 1012 O O . ALA B 1 12 ? 27.672 82.438 42.094 1 48.72 12 ALA B O 1
ATOM 1013 N N . ARG B 1 13 ? 29.594 82.625 41.062 1 47.62 13 ARG B N 1
ATOM 1014 C CA . ARG B 1 13 ? 29.219 82.375 39.688 1 47.62 13 ARG B CA 1
ATOM 1015 C C . ARG B 1 13 ? 29 80.875 39.438 1 47.62 13 ARG B C 1
ATOM 1017 O O . ARG B 1 13 ? 29.797 80.062 39.906 1 47.62 13 ARG B O 1
ATOM 1024 N N . PRO B 1 14 ? 27.719 80.438 39.031 1 49.88 14 PRO B N 1
ATOM 1025 C CA . PRO B 1 14 ? 27.375 79.062 38.812 1 49.88 14 PRO B CA 1
ATOM 1026 C C . PRO B 1 14 ? 28.219 78.375 37.719 1 49.88 14 PRO B C 1
ATOM 1028 O O . PRO B 1 14 ? 28.641 79.062 36.781 1 49.88 14 PRO B O 1
ATOM 1031 N N . VAL B 1 15 ? 29.062 77.312 37.938 1 47.62 15 VAL B N 1
ATOM 1032 C CA . VAL B 1 15 ? 29.938 76.562 37.062 1 47.62 15 VAL B CA 1
ATOM 1033 C C . VAL B 1 15 ? 29.078 75.812 36.031 1 47.62 15 VAL B C 1
ATOM 1035 O O . VAL B 1 15 ? 27.984 75.375 36.344 1 47.62 15 VAL B O 1
ATOM 1038 N N . PRO B 1 16 ? 29.25 76.125 34.688 1 47.12 16 PRO B N 1
ATOM 1039 C CA . PRO B 1 16 ? 28.453 75.5 33.625 1 47.12 16 PRO B CA 1
ATOM 1040 C C . PRO B 1 16 ? 28.547 74 33.562 1 47.12 16 PRO B C 1
ATOM 1042 O O . PRO B 1 16 ? 29.625 73.438 33.781 1 47.12 16 PRO B O 1
ATOM 1045 N N . GLY B 1 17 ? 27.578 73.188 34.125 1 40.28 17 GLY B N 1
ATOM 1046 C CA . GLY B 1 17 ? 27.469 71.75 34.062 1 40.28 17 GLY B CA 1
ATOM 1047 C C . GLY B 1 17 ? 27.531 71.188 32.656 1 40.28 17 GLY B C 1
ATOM 1048 O O . GLY B 1 17 ? 27 71.812 31.734 1 40.28 17 GLY B O 1
ATOM 1049 N N . ARG B 1 18 ? 28.594 70.562 32.188 1 46.41 18 ARG B N 1
ATOM 1050 C CA . ARG B 1 18 ? 28.906 69.938 30.922 1 46.41 18 ARG B CA 1
ATOM 1051 C C . ARG B 1 18 ? 27.797 68.938 30.516 1 46.41 18 ARG B C 1
ATOM 1053 O O . ARG B 1 18 ? 27.453 68 31.266 1 46.41 18 ARG B O 1
ATOM 1060 N N . ARG B 1 19 ? 26.828 69.312 29.703 1 48.12 19 ARG B N 1
ATOM 1061 C CA . ARG B 1 19 ? 25.766 68.562 29.062 1 48.12 19 ARG B CA 1
ATOM 1062 C C . ARG B 1 19 ? 26.344 67.375 28.25 1 48.12 19 ARG B C 1
ATOM 1064 O O . ARG B 1 19 ? 26.562 67.5 27.047 1 48.12 19 ARG B O 1
ATOM 1071 N N . ALA B 1 20 ? 27.5 66.812 28.578 1 49.25 20 ALA B N 1
ATOM 1072 C CA . ALA B 1 20 ? 28.125 65.875 27.625 1 49.25 20 ALA B CA 1
ATOM 1073 C C . ALA B 1 20 ? 27.234 64.688 27.328 1 49.25 20 ALA B C 1
ATOM 1075 O O . ALA B 1 20 ? 27.312 64.125 26.266 1 49.25 20 ALA B O 1
ATOM 1076 N N . GLY B 1 21 ? 26.562 64.062 28.297 1 46.22 21 GLY B N 1
ATOM 1077 C CA . GLY B 1 21 ? 26.516 62.594 28.266 1 46.22 21 GLY B CA 1
ATOM 1078 C C . GLY B 1 21 ? 25.422 62.062 27.375 1 46.22 21 GLY B C 1
ATOM 1079 O O . GLY B 1 21 ? 25.172 60.844 27.375 1 46.22 21 GLY B O 1
ATOM 1080 N N . ALA B 1 22 ? 24.531 62.906 26.844 1 57.34 22 ALA B N 1
ATOM 1081 C CA . ALA B 1 22 ? 23.328 62.281 26.312 1 57.34 22 ALA B CA 1
ATOM 1082 C C . ALA B 1 22 ? 23.578 61.656 24.953 1 57.34 22 ALA B C 1
ATOM 1084 O O . ALA B 1 22 ? 22.75 60.906 24.453 1 57.34 22 ALA B O 1
ATOM 1085 N N . GLY B 1 23 ? 24.625 62.094 24.25 1 55.62 23 GLY B N 1
ATOM 1086 C CA . GLY B 1 23 ? 24.781 61.625 22.875 1 55.62 23 GLY B CA 1
ATOM 1087 C C . GLY B 1 23 ? 25.156 60.156 22.781 1 55.62 23 GLY B C 1
ATOM 1088 O O . GLY B 1 23 ? 24.844 59.5 21.797 1 55.62 23 GLY B O 1
ATOM 1089 N N . ARG B 1 24 ? 25.984 59.688 23.781 1 58.97 24 ARG B N 1
ATOM 1090 C CA . ARG B 1 24 ? 26.484 58.312 23.719 1 58.97 24 ARG B CA 1
ATOM 1091 C C . ARG B 1 24 ? 25.406 57.312 24.078 1 58.97 24 ARG B C 1
ATOM 1093 O O . ARG B 1 24 ? 25.5 56.125 23.734 1 58.97 24 ARG B O 1
ATOM 1100 N N . ALA B 1 25 ? 24.359 57.812 24.734 1 61.5 25 ALA B N 1
ATOM 1101 C CA . ALA B 1 25 ? 23.328 56.875 25.156 1 61.5 25 ALA B CA 1
ATOM 1102 C C . ALA B 1 25 ? 22.406 56.531 23.984 1 61.5 25 ALA B C 1
ATOM 1104 O O . ALA B 1 25 ? 21.953 55.375 23.875 1 61.5 25 ALA B O 1
ATOM 1105 N N . LEU B 1 26 ? 22.344 57.5 22.969 1 61.5 26 LEU B N 1
ATOM 1106 C CA . LEU B 1 26 ? 21.422 57.25 21.859 1 61.5 26 LEU B CA 1
ATOM 1107 C C . LEU B 1 26 ? 22.047 56.281 20.859 1 61.5 26 LEU B C 1
ATOM 1109 O O . LEU B 1 26 ? 21.328 55.5 20.219 1 61.5 26 LEU B O 1
ATOM 1113 N N . ALA B 1 27 ? 23.406 56.281 20.797 1 61.97 27 ALA B N 1
ATOM 1114 C CA . ALA B 1 27 ? 24.047 55.406 19.812 1 61.97 27 ALA B CA 1
ATOM 1115 C C . ALA B 1 27 ? 23.984 53.969 20.266 1 61.97 27 ALA B C 1
ATOM 1117 O O . ALA B 1 27 ? 23.797 53.062 19.438 1 61.97 27 ALA B O 1
ATOM 1118 N N . ALA B 1 28 ? 24 53.75 21.578 1 61.84 28 ALA B N 1
ATOM 1119 C CA . ALA B 1 28 ? 23.984 52.375 22.094 1 61.84 28 ALA B CA 1
ATOM 1120 C C . ALA B 1 28 ? 22.609 51.75 21.953 1 61.84 28 ALA B C 1
ATOM 1122 O O . ALA B 1 28 ? 22.484 50.531 21.719 1 61.84 28 ALA B O 1
ATOM 1123 N N . ALA B 1 29 ? 21.578 52.625 21.969 1 62.25 29 ALA B N 1
ATOM 1124 C CA . ALA B 1 29 ? 20.219 52.094 21.875 1 62.25 29 ALA B CA 1
ATOM 1125 C C . ALA B 1 29 ? 19.906 51.656 20.438 1 62.25 29 ALA B C 1
ATOM 1127 O O . ALA B 1 29 ? 19.188 50.656 20.234 1 62.25 29 ALA B O 1
ATOM 1128 N N . LEU B 1 30 ? 20.547 52.312 19.469 1 62.31 30 LEU B N 1
ATOM 1129 C CA . LEU B 1 30 ? 20.25 51.969 18.078 1 62.31 30 LEU B CA 1
ATOM 1130 C C . LEU B 1 30 ? 20.906 50.656 17.688 1 62.31 30 LEU B C 1
ATOM 1132 O O . LEU B 1 30 ? 20.375 49.906 16.859 1 62.31 30 LEU B O 1
ATOM 1136 N N . LEU B 1 31 ? 22.031 50.312 18.312 1 59.12 31 LEU B N 1
ATOM 1137 C CA . LEU B 1 31 ? 22.703 49.094 17.938 1 59.12 31 LEU B CA 1
ATOM 1138 C C . LEU B 1 31 ? 21.969 47.875 18.5 1 59.12 31 LEU B C 1
ATOM 1140 O O . LEU B 1 31 ? 22.156 46.75 18.016 1 59.12 31 LEU B O 1
ATOM 1144 N N . ALA B 1 32 ? 21.172 48.031 19.516 1 59.22 32 ALA B N 1
ATOM 1145 C CA . ALA B 1 32 ? 20.469 46.906 20.094 1 59.22 32 ALA B CA 1
ATOM 1146 C C . ALA B 1 32 ? 19.266 46.5 19.234 1 59.22 32 ALA B C 1
ATOM 1148 O O . ALA B 1 32 ? 18.891 45.312 19.188 1 59.22 32 ALA B O 1
ATOM 1149 N N . ALA B 1 33 ? 18.672 47.438 18.516 1 58.19 33 ALA B N 1
ATOM 1150 C CA . ALA B 1 33 ? 17.484 47.094 17.734 1 58.19 33 ALA B CA 1
ATOM 1151 C C . ALA B 1 33 ? 17.844 46.25 16.516 1 58.19 33 ALA B C 1
ATOM 1153 O O . ALA B 1 33 ? 17 45.562 15.961 1 58.19 33 ALA B O 1
ATOM 1154 N N . ALA B 1 34 ? 19.078 46.375 16.016 1 56.19 34 ALA B N 1
ATOM 1155 C CA . ALA B 1 34 ? 19.391 45.656 14.781 1 56.19 34 ALA B CA 1
ATOM 1156 C C . ALA B 1 34 ? 19.594 44.188 15.031 1 56.19 34 ALA B C 1
ATOM 1158 O O . ALA B 1 34 ? 19.672 43.375 14.078 1 56.19 34 ALA B O 1
ATOM 1159 N N . ALA B 1 35 ? 19.844 43.812 16.234 1 52.5 35 ALA B N 1
ATOM 1160 C CA . ALA B 1 35 ? 20.016 42.375 16.453 1 52.5 35 ALA B CA 1
ATOM 1161 C C . ALA B 1 35 ? 18.672 41.656 16.453 1 52.5 35 ALA B C 1
ATOM 1163 O O . ALA B 1 35 ? 18.5 40.656 17.141 1 52.5 35 ALA B O 1
ATOM 1164 N N . ALA B 1 36 ? 17.578 42.375 16.203 1 54.75 36 ALA B N 1
ATOM 1165 C CA . ALA B 1 36 ? 16.422 41.5 15.984 1 54.75 36 ALA B CA 1
ATOM 1166 C C . ALA B 1 36 ? 16.719 40.438 14.93 1 54.75 36 ALA B C 1
ATOM 1168 O O . ALA B 1 36 ? 16.891 40.75 13.75 1 54.75 36 ALA B O 1
ATOM 1169 N N . GLY B 1 37 ? 17.547 39.531 15.242 1 51.22 37 GLY B N 1
ATOM 1170 C CA . GLY B 1 37 ? 17.812 38.344 14.438 1 51.22 37 GLY B CA 1
ATOM 1171 C C . GLY B 1 37 ? 16.625 37.938 13.594 1 51.22 37 GLY B C 1
ATOM 1172 O O . GLY B 1 37 ? 15.508 37.812 14.102 1 51.22 37 GLY B O 1
ATOM 1173 N N . SER B 1 38 ? 16.531 38.25 12.312 1 5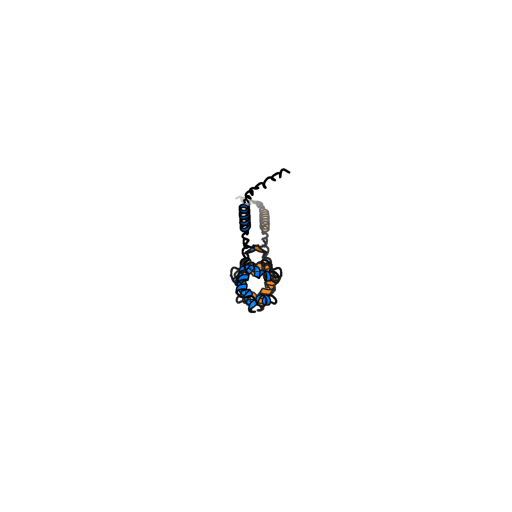2.28 38 SER B N 1
ATOM 1174 C CA . SER B 1 38 ? 15.695 37.5 11.398 1 52.28 38 SER B CA 1
ATOM 1175 C C . SER B 1 38 ? 15.555 36.031 11.859 1 52.28 38 SER B C 1
ATOM 1177 O O . SER B 1 38 ? 16.5 35.281 11.781 1 52.28 38 SER B O 1
ATOM 1179 N N . ALA B 1 39 ? 14.906 35.781 12.906 1 53.28 39 ALA B N 1
ATOM 1180 C CA . ALA B 1 39 ? 14.516 34.375 13.016 1 53.28 39 ALA B CA 1
ATOM 1181 C C . ALA B 1 39 ? 14.211 33.781 11.648 1 53.28 39 ALA B C 1
ATOM 1183 O O . ALA B 1 39 ? 13.234 34.156 11 1 53.28 39 ALA B O 1
ATOM 1184 N N . LEU B 1 40 ? 15.078 33.594 10.797 1 50.53 40 LEU B N 1
ATOM 1185 C CA . LEU B 1 40 ? 14.852 32.75 9.633 1 50.53 40 LEU B CA 1
ATOM 1186 C C . LEU B 1 40 ? 13.758 31.734 9.906 1 50.53 40 LEU B C 1
ATOM 1188 O O . LEU B 1 40 ? 13.922 30.875 10.781 1 50.53 40 LEU B O 1
ATOM 1192 N N . ALA B 1 41 ? 12.43 32.094 9.875 1 53.66 41 ALA B N 1
ATOM 1193 C CA . ALA B 1 41 ? 11.289 31.188 9.906 1 53.66 41 ALA B CA 1
ATOM 1194 C C . ALA B 1 41 ? 11.641 29.859 9.258 1 53.66 41 ALA B C 1
ATOM 1196 O O . ALA B 1 41 ? 12.102 29.812 8.109 1 53.66 41 ALA B O 1
ATOM 1197 N N . GLN B 1 42 ? 12.141 28.875 9.977 1 54.69 42 GLN B N 1
ATOM 1198 C CA . GLN B 1 42 ? 12.266 27.531 9.406 1 54.69 42 GLN B CA 1
ATOM 1199 C C . GLN B 1 42 ? 11.164 27.266 8.391 1 54.69 42 GLN B C 1
ATOM 1201 O O . GLN B 1 42 ? 10.039 27.734 8.555 1 5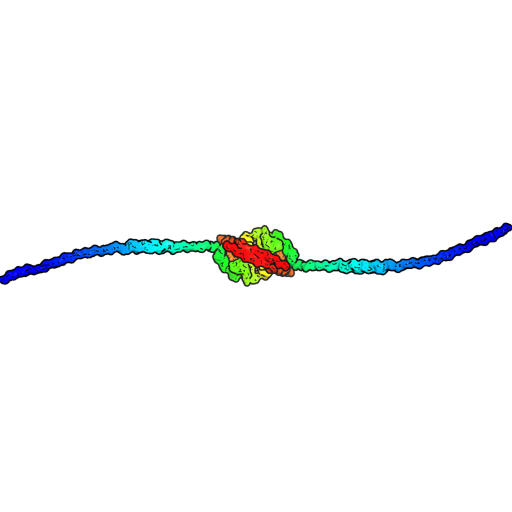4.69 42 GLN B O 1
ATOM 1206 N N . PRO B 1 43 ? 11.523 27.094 7.102 1 57.97 43 PRO B N 1
ATOM 1207 C CA . PRO B 1 43 ? 10.469 26.812 6.125 1 57.97 43 PRO B CA 1
ATOM 1208 C C . PRO B 1 43 ? 9.352 25.953 6.707 1 57.97 43 PRO B C 1
ATOM 1210 O O . PRO B 1 43 ? 9.609 25.016 7.461 1 57.97 43 PRO B O 1
ATOM 1213 N N . ALA B 1 44 ? 8.219 26.5 6.828 1 65.81 44 ALA B N 1
ATOM 1214 C CA . ALA B 1 44 ? 7.004 25.875 7.344 1 65.81 44 ALA B CA 1
ATOM 1215 C C . ALA B 1 44 ? 6.879 24.438 6.855 1 65.81 44 ALA B C 1
ATOM 1217 O O . ALA B 1 44 ? 7.102 24.156 5.672 1 65.81 44 ALA B O 1
ATOM 1218 N N . GLU B 1 45 ? 7.004 23.438 7.688 1 77.25 45 GLU B N 1
ATOM 1219 C CA . GLU B 1 45 ? 6.711 22.047 7.379 1 77.25 45 GLU B CA 1
ATOM 1220 C C . GLU B 1 45 ? 5.461 21.922 6.508 1 77.25 45 GLU B C 1
ATOM 1222 O O . GLU B 1 45 ? 4.457 22.594 6.758 1 77.25 45 GLU B O 1
ATOM 1227 N N . PRO B 1 46 ? 5.664 21.297 5.41 1 81.56 46 PRO B N 1
ATOM 1228 C CA . PRO B 1 46 ? 4.457 21.109 4.605 1 81.56 46 PRO B CA 1
ATOM 1229 C C . PRO B 1 46 ? 3.275 20.594 5.426 1 81.56 46 PRO B C 1
ATOM 1231 O O . PRO B 1 46 ? 3.453 19.781 6.332 1 81.56 46 PRO B O 1
ATOM 1234 N N . PRO B 1 47 ? 2.16 21.203 5.266 1 85.5 47 PRO B N 1
ATOM 1235 C CA . PRO B 1 47 ? 0.982 20.844 6.062 1 85.5 47 PRO B CA 1
ATOM 1236 C C . PRO B 1 47 ? 0.746 19.344 6.125 1 85.5 47 PRO B C 1
ATOM 1238 O O . PRO B 1 47 ? 0.334 18.812 7.164 1 85.5 47 PRO B O 1
ATOM 1241 N N . GLY B 1 48 ? 1.004 18.625 5.07 1 89.19 48 GLY B N 1
ATOM 1242 C CA . GLY B 1 48 ? 0.842 17.188 5.059 1 89.19 48 GLY B CA 1
ATOM 1243 C C . GLY B 1 48 ? 1.744 16.469 6.051 1 89.19 48 GLY B C 1
ATOM 1244 O O . GLY B 1 48 ? 1.341 15.484 6.668 1 8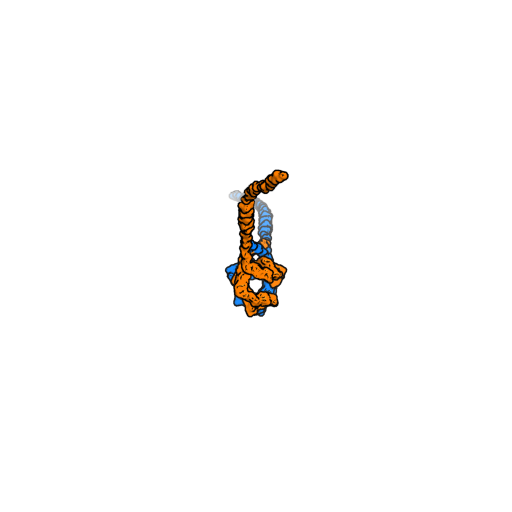9.19 48 GLY B O 1
ATOM 1245 N N . LYS B 1 49 ? 2.924 16.984 6.148 1 90.44 49 LYS B N 1
ATOM 1246 C CA . LYS B 1 49 ? 3.857 16.375 7.09 1 90.44 49 LYS B CA 1
ATOM 1247 C C . LYS B 1 49 ? 3.367 16.516 8.523 1 90.44 49 LYS B C 1
ATOM 1249 O O . LYS B 1 49 ? 3.432 15.57 9.312 1 90.44 49 LYS B O 1
ATOM 1254 N N . ALA B 1 50 ? 2.9 17.641 8.922 1 90.81 50 ALA B N 1
ATOM 1255 C CA . ALA B 1 50 ? 2.363 17.859 10.266 1 90.81 50 ALA B CA 1
ATOM 1256 C C . ALA B 1 50 ? 1.179 16.938 10.531 1 90.81 50 ALA B C 1
ATOM 1258 O O . ALA B 1 50 ? 1.091 16.328 11.602 1 90.81 50 ALA B O 1
ATOM 1259 N N . ARG B 1 51 ? 0.291 16.797 9.602 1 93.19 51 ARG B N 1
ATOM 1260 C CA . ARG B 1 51 ? -0.89 15.945 9.734 1 93.19 51 ARG B CA 1
ATOM 1261 C C . ARG B 1 51 ? -0.502 14.469 9.789 1 93.19 51 ARG B C 1
ATOM 1263 O O . ARG B 1 51 ? -1.157 13.672 10.461 1 93.19 51 ARG B O 1
ATOM 1270 N N . ALA B 1 52 ? 0.562 14.125 9.164 1 96 52 ALA B N 1
ATOM 1271 C CA . ALA B 1 52 ? 1.031 12.75 9.078 1 96 52 ALA B CA 1
ATOM 1272 C C . ALA B 1 52 ? 1.517 12.25 10.438 1 96 52 ALA B C 1
ATOM 1274 O O . ALA B 1 52 ? 1.656 11.039 10.648 1 96 52 ALA B O 1
ATOM 1275 N N . ARG B 1 53 ? 1.79 13.086 11.359 1 95.06 53 ARG B N 1
ATOM 1276 C CA . ARG B 1 53 ? 2.219 12.68 12.695 1 95.06 53 ARG B CA 1
ATOM 1277 C C . ARG B 1 53 ? 1.167 11.805 13.367 1 95.06 53 ARG B C 1
ATOM 1279 O O . ARG B 1 53 ? 1.503 10.875 14.094 1 95.06 53 ARG B O 1
ATOM 1286 N N . ALA B 1 54 ? -0.122 12.109 13.109 1 95.31 54 ALA B N 1
ATOM 1287 C CA . ALA B 1 54 ? -1.215 11.328 13.672 1 95.31 54 ALA B CA 1
ATOM 1288 C C . ALA B 1 54 ? -1.269 9.938 13.047 1 95.31 54 ALA B C 1
ATOM 1290 O O . ALA B 1 54 ? -1.867 9.016 13.617 1 95.31 54 ALA B O 1
ATOM 1291 N N . CYS B 1 55 ? -0.709 9.75 11.984 1 97.88 55 CYS B N 1
ATOM 1292 C CA . CYS B 1 55 ? -0.729 8.5 11.234 1 97.88 55 CYS B CA 1
ATOM 1293 C C . CYS B 1 55 ? 0.478 7.637 11.586 1 97.88 55 CYS B C 1
ATOM 1295 O O . CYS B 1 55 ? 0.471 6.426 11.359 1 97.88 55 CYS B O 1
ATOM 1297 N N . ALA B 1 56 ? 1.556 8.234 12.219 1 97.19 56 ALA B N 1
ATOM 1298 C CA . ALA B 1 56 ? 2.885 7.645 12.352 1 97.19 56 ALA B CA 1
ATOM 1299 C C . ALA B 1 56 ? 2.885 6.52 13.383 1 97.19 56 ALA B C 1
ATOM 1301 O O . ALA B 1 56 ? 3.75 5.641 13.352 1 97.19 56 ALA B O 1
ATOM 1302 N N . ALA B 1 57 ? 1.921 6.547 14.234 1 96.81 57 ALA B N 1
ATOM 1303 C CA . ALA B 1 57 ? 1.885 5.527 15.281 1 96.81 57 ALA B CA 1
ATOM 1304 C C . ALA B 1 57 ? 1.726 4.133 14.68 1 96.81 57 ALA B C 1
ATOM 1306 O O . ALA B 1 57 ? 2.25 3.156 15.219 1 96.81 57 ALA B O 1
ATOM 1307 N N . CYS B 1 58 ? 1.15 4.066 13.57 1 98.19 58 CYS B N 1
ATOM 1308 C CA . CYS B 1 58 ? 0.909 2.77 12.945 1 98.19 58 CYS B CA 1
ATOM 1309 C C . CYS B 1 58 ? 1.658 2.65 11.625 1 98.19 58 CYS B C 1
ATOM 1311 O O . CYS B 1 58 ? 2.195 1.589 11.305 1 98.19 58 CYS B O 1
ATOM 1313 N N . HIS B 1 59 ? 1.746 3.736 10.891 1 98.38 59 HIS B N 1
ATOM 1314 C CA . HIS B 1 59 ? 2.316 3.686 9.547 1 98.38 59 HIS B CA 1
ATOM 1315 C C . HIS B 1 59 ? 3.785 4.098 9.562 1 98.38 59 HIS B C 1
ATOM 1317 O O . HIS B 1 59 ? 4.465 4.008 8.539 1 98.38 59 HIS B O 1
ATOM 1323 N N . GLY B 1 60 ? 4.324 4.578 10.758 1 96.56 60 GLY B N 1
ATOM 1324 C CA . GLY B 1 60 ? 5.719 4.953 10.914 1 96.56 60 GLY B CA 1
ATOM 1325 C C . GLY B 1 60 ? 5.98 6.422 10.641 1 96.56 60 GLY B C 1
ATOM 1326 O O . GLY B 1 60 ? 5.215 7.07 9.922 1 96.56 60 GLY B O 1
ATOM 1327 N N . PRO B 1 61 ? 7.07 6.949 11.141 1 93.44 61 PRO B N 1
ATOM 1328 C CA . PRO B 1 61 ? 7.363 8.383 11.031 1 93.44 61 PRO B CA 1
ATOM 1329 C C . PRO B 1 61 ? 7.621 8.82 9.586 1 93.44 61 PRO B C 1
ATOM 1331 O O . PRO B 1 61 ? 7.367 9.969 9.234 1 93.44 61 PRO B O 1
ATOM 1334 N N . LEU B 1 62 ? 8.109 7.914 8.758 1 93.5 62 LEU B N 1
ATOM 1335 C CA . LEU B 1 62 ? 8.352 8.219 7.355 1 93.5 62 LEU B CA 1
ATOM 1336 C C . LEU B 1 62 ? 7.492 7.344 6.449 1 93.5 62 LEU B C 1
ATOM 1338 O O . LEU B 1 62 ? 7.848 7.102 5.293 1 93.5 62 LEU B O 1
ATOM 1342 N N . GLY B 1 63 ? 6.445 6.801 7.066 1 96.62 63 GLY B N 1
ATOM 1343 C CA . GLY B 1 63 ? 5.523 6.023 6.25 1 96.62 63 GLY B CA 1
ATOM 1344 C C . GLY B 1 63 ? 5.957 4.582 6.078 1 96.62 63 GLY B C 1
ATOM 1345 O O . GLY B 1 63 ? 5.434 3.871 5.219 1 96.62 63 GLY B O 1
ATOM 1346 N N . LEU B 1 64 ? 6.992 4.191 6.789 1 97.25 64 LEU B N 1
ATOM 1347 C CA . LEU B 1 64 ? 7.324 2.775 6.902 1 97.25 64 LEU B CA 1
ATOM 1348 C C . LEU B 1 64 ? 6.715 2.174 8.164 1 97.25 64 LEU B C 1
ATOM 1350 O O . LEU B 1 64 ? 7.152 2.484 9.273 1 97.25 64 LEU B O 1
ATOM 1354 N N . SER B 1 65 ? 5.754 1.277 7.906 1 98.19 65 SER B N 1
ATOM 1355 C CA . SER B 1 65 ? 4.875 0.81 8.977 1 98.19 65 SER B CA 1
ATOM 1356 C C . SER B 1 65 ? 5.66 0.074 10.055 1 98.19 65 SER B C 1
ATOM 1358 O O . SER B 1 65 ? 6.598 -0.667 9.75 1 98.19 65 SER B O 1
ATOM 1360 N N . VAL B 1 66 ? 5.211 0.22 11.328 1 96.38 66 VAL B N 1
ATOM 1361 C CA . VAL B 1 66 ? 5.816 -0.458 12.469 1 96.38 66 VAL B CA 1
ATOM 1362 C C . VAL B 1 66 ? 4.898 -1.582 12.945 1 96.38 66 VAL B C 1
ATOM 1364 O O . VAL B 1 66 ? 5.211 -2.271 13.922 1 96.38 66 VAL B O 1
ATOM 1367 N N . LEU B 1 67 ? 3.752 -1.728 12.289 1 97.75 67 LEU B N 1
ATOM 1368 C CA . LEU B 1 67 ? 2.793 -2.789 12.578 1 97.75 67 LEU B CA 1
ATOM 1369 C C . LEU B 1 67 ? 2.654 -3.732 11.391 1 97.75 67 LEU B C 1
ATOM 1371 O O . LEU B 1 67 ? 2.621 -3.287 10.242 1 97.75 67 LEU B O 1
ATOM 1375 N N . PRO B 1 68 ? 2.52 -5.008 11.664 1 98 68 PRO B N 1
ATOM 1376 C CA . PRO B 1 68 ? 2.486 -5.977 10.57 1 98 68 PRO B CA 1
ATOM 1377 C C . PRO B 1 68 ? 1.215 -5.871 9.727 1 98 68 PRO B C 1
ATOM 1379 O O . PRO B 1 68 ? 1.192 -6.312 8.578 1 98 68 PRO B O 1
ATOM 1382 N N . ASN B 1 69 ? 0.147 -5.266 10.242 1 98.25 69 ASN B N 1
ATOM 1383 C CA . ASN B 1 69 ? -1.11 -5.203 9.5 1 98.25 69 ASN B CA 1
ATOM 1384 C C . ASN B 1 69 ? -1.39 -3.793 8.992 1 98.25 69 ASN B C 1
ATOM 1386 O O . ASN B 1 69 ? -2.512 -3.484 8.586 1 98.25 69 ASN B O 1
ATOM 1390 N N . ALA B 1 70 ? -0.424 -2.904 9.102 1 98.75 70 ALA B N 1
ATOM 1391 C CA . ALA B 1 70 ? -0.51 -1.56 8.531 1 98.75 70 ALA B CA 1
ATOM 1392 C C . ALA B 1 70 ? 0.423 -1.406 7.336 1 98.75 70 ALA B C 1
ATOM 1394 O O . ALA B 1 70 ? 1.589 -1.806 7.395 1 98.75 70 ALA B O 1
ATOM 1395 N N . PRO B 1 71 ? -0.082 -0.815 6.305 1 98.81 71 PRO B N 1
ATOM 1396 C CA . PRO B 1 71 ? 0.758 -0.701 5.109 1 98.81 71 PRO B CA 1
ATOM 1397 C C . PRO B 1 71 ? 1.811 0.399 5.23 1 98.81 71 PRO B C 1
ATOM 1399 O O . PRO B 1 71 ? 1.643 1.335 6.016 1 98.81 71 PRO B O 1
ATOM 1402 N N . HIS B 1 72 ? 2.914 0.19 4.477 1 98.75 72 HIS B N 1
ATOM 1403 C CA . HIS B 1 72 ? 3.795 1.316 4.188 1 98.75 72 HIS B CA 1
ATOM 1404 C C . HIS B 1 72 ? 3.098 2.348 3.305 1 98.75 72 HIS B C 1
ATOM 1406 O O . HIS B 1 72 ? 2.457 1.99 2.312 1 98.75 72 HIS B O 1
ATOM 1412 N N . LEU B 1 73 ? 3.227 3.6 3.652 1 98.69 73 LEU B N 1
ATOM 1413 C CA . LEU B 1 73 ? 2.574 4.664 2.895 1 98.69 73 LEU B CA 1
ATOM 1414 C C . LEU B 1 73 ? 3.596 5.461 2.09 1 98.69 73 LEU B C 1
ATOM 1416 O O . LEU B 1 73 ? 3.234 6.152 1.136 1 98.69 73 LEU B O 1
ATOM 1420 N N . ALA B 1 74 ? 4.922 5.344 2.492 1 97.88 74 ALA B N 1
ATOM 1421 C CA . ALA B 1 74 ? 5.977 6.125 1.85 1 97.88 74 ALA B CA 1
ATOM 1422 C C . ALA B 1 74 ? 6.027 5.848 0.35 1 97.88 74 ALA B C 1
ATOM 1424 O O . ALA B 1 74 ? 6.141 4.695 -0.07 1 97.88 74 ALA B O 1
ATOM 1425 N N . GLY B 1 75 ? 5.879 6.93 -0.396 1 97.31 75 GLY B N 1
ATOM 1426 C CA . GLY B 1 75 ? 6.109 6.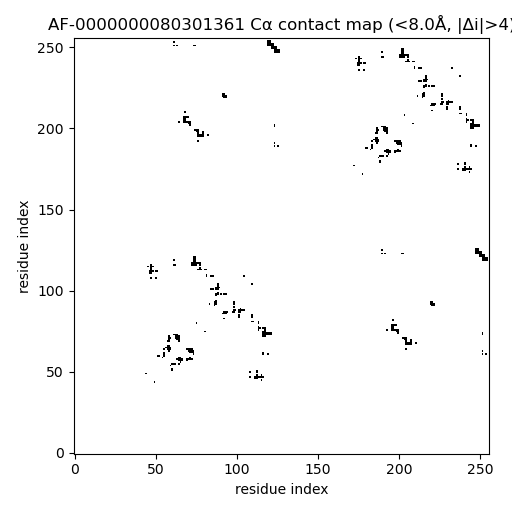852 -1.829 1 97.31 75 GLY B CA 1
ATOM 1427 C C . GLY B 1 75 ? 4.906 6.332 -2.598 1 97.31 75 GLY B C 1
ATOM 1428 O O . GLY B 1 75 ? 4.926 6.281 -3.83 1 97.31 75 GLY B O 1
ATOM 1429 N N . GLN B 1 76 ? 3.85 5.969 -1.872 1 98.56 76 GLN B N 1
ATOM 1430 C CA . GLN B 1 76 ? 2.664 5.48 -2.568 1 98.56 76 GLN B CA 1
ATOM 1431 C C . GLN B 1 76 ? 2.105 6.543 -3.514 1 98.56 76 GLN B C 1
ATOM 1433 O O . GLN B 1 76 ? 2.215 7.738 -3.246 1 98.56 76 GLN B O 1
ATOM 1438 N N . PRO B 1 77 ? 1.528 6.074 -4.652 1 98.75 77 PRO B N 1
ATOM 1439 C CA . PRO B 1 77 ? 0.996 7.059 -5.598 1 98.75 77 PRO B CA 1
ATOM 1440 C C . PRO B 1 77 ? -0.079 7.949 -4.977 1 98.75 77 PRO B C 1
ATOM 1442 O O . PRO B 1 77 ? -0.95 7.457 -4.254 1 98.75 77 PRO B O 1
ATOM 1445 N N . GLU B 1 78 ? -0.008 9.164 -5.277 1 98.56 78 GLU B N 1
ATOM 1446 C CA . GLU B 1 78 ? -0.895 10.156 -4.688 1 98.56 78 GLU B CA 1
ATOM 1447 C C . GLU B 1 78 ? -2.357 9.836 -4.973 1 98.56 78 GLU B C 1
ATOM 1449 O O . GLU B 1 78 ? -3.195 9.875 -4.066 1 98.56 78 GLU B O 1
ATOM 1454 N N . ILE B 1 79 ? -2.695 9.531 -6.168 1 98.88 79 ILE B N 1
ATOM 1455 C CA . ILE B 1 79 ? -4.066 9.234 -6.566 1 98.88 79 ILE B CA 1
ATOM 1456 C C . ILE B 1 79 ? -4.574 8.016 -5.801 1 98.88 79 ILE B C 1
ATOM 1458 O O . ILE B 1 79 ? -5.707 8.008 -5.309 1 98.88 79 ILE B O 1
ATOM 1462 N N . TYR B 1 80 ? -3.783 6.996 -5.617 1 98.88 80 TYR B N 1
ATOM 1463 C CA . TYR B 1 80 ? -4.164 5.812 -4.855 1 98.88 80 TYR B CA 1
ATOM 1464 C C . TYR B 1 80 ? -4.465 6.172 -3.406 1 98.88 80 TYR B C 1
ATOM 1466 O O . TYR B 1 80 ? -5.477 5.738 -2.85 1 98.88 80 TYR B O 1
ATOM 1474 N N . LEU B 1 81 ? -3.578 6.957 -2.83 1 98.88 81 LEU B N 1
ATOM 1475 C CA . LEU B 1 81 ? -3.744 7.32 -1.428 1 98.88 81 LEU B CA 1
ATOM 1476 C C . LEU B 1 81 ? -5.027 8.117 -1.223 1 98.88 81 LEU B C 1
ATOM 1478 O O . LEU B 1 81 ? -5.77 7.875 -0.268 1 98.88 81 LEU B O 1
ATOM 1482 N N . VAL B 1 82 ? -5.289 9.07 -2.088 1 98.94 82 VAL B N 1
ATOM 1483 C CA . VAL B 1 82 ? -6.523 9.844 -2.012 1 98.94 82 VAL B CA 1
ATOM 1484 C C . VAL B 1 82 ? -7.727 8.906 -2.105 1 98.94 82 VAL B C 1
ATOM 1486 O O . VAL B 1 82 ? -8.656 8.992 -1.296 1 98.94 82 VAL B O 1
ATOM 1489 N N . GLU B 1 83 ? -7.68 8.023 -3.033 1 98.81 83 GLU B N 1
ATOM 1490 C CA . GLU B 1 83 ? -8.789 7.098 -3.244 1 98.81 83 GLU B CA 1
ATOM 1491 C C . GLU B 1 83 ? -9.016 6.219 -2.018 1 98.81 83 GLU B C 1
ATOM 1493 O O . GLU B 1 83 ? -10.156 5.988 -1.614 1 98.81 83 GLU B O 1
ATOM 1498 N N . GLN B 1 84 ? -7.93 5.754 -1.463 1 98.81 84 GLN B N 1
ATOM 1499 C CA . GLN B 1 84 ? -8.07 4.867 -0.312 1 98.81 84 GLN B CA 1
ATOM 1500 C C . GLN B 1 84 ? -8.625 5.613 0.896 1 98.81 84 GLN B C 1
ATOM 1502 O O . GLN B 1 84 ? -9.516 5.109 1.59 1 98.81 84 GLN B O 1
ATOM 1507 N N . LEU B 1 85 ? -8.117 6.816 1.192 1 98.88 85 LEU B N 1
ATOM 1508 C CA . LEU B 1 85 ? -8.609 7.586 2.33 1 98.88 85 LEU B CA 1
ATOM 1509 C C . LEU B 1 85 ? -10.07 7.973 2.135 1 98.88 85 LEU B C 1
ATOM 1511 O O . LEU B 1 85 ? -10.859 7.938 3.082 1 98.88 85 LEU B O 1
ATOM 1515 N N . LYS B 1 86 ? -10.469 8.281 0.926 1 98.94 86 LYS B N 1
ATOM 1516 C CA . LYS B 1 86 ? -11.867 8.586 0.648 1 98.94 86 LYS B CA 1
ATOM 1517 C C . LYS B 1 86 ? -12.742 7.344 0.778 1 98.94 86 LYS B C 1
ATOM 1519 O O . LYS B 1 86 ? -13.891 7.426 1.206 1 98.94 86 LYS B O 1
ATOM 1524 N N . ALA B 1 87 ? -12.258 6.254 0.329 1 98.88 87 ALA B N 1
ATOM 1525 C CA . ALA B 1 87 ? -13 5.004 0.455 1 98.88 87 ALA B CA 1
ATOM 1526 C C . ALA B 1 87 ? -13.258 4.664 1.921 1 98.88 87 ALA B C 1
ATOM 1528 O O . ALA B 1 87 ? -14.352 4.23 2.279 1 98.88 87 ALA B O 1
ATOM 1529 N N . TYR B 1 88 ? -12.242 4.801 2.73 1 98.81 88 TYR B N 1
ATOM 1530 C CA . TYR B 1 88 ? -12.461 4.605 4.16 1 98.81 88 TYR B CA 1
ATOM 1531 C C . TYR B 1 88 ? -13.492 5.594 4.691 1 98.81 88 TYR B C 1
ATOM 1533 O O . TYR B 1 88 ? -14.391 5.215 5.449 1 98.81 88 TYR B O 1
ATOM 1541 N N . ARG B 1 89 ? -13.336 6.82 4.332 1 98.75 89 ARG B N 1
ATOM 1542 C CA . ARG B 1 89 ? -14.234 7.867 4.816 1 98.75 89 ARG B CA 1
ATOM 1543 C C . ARG B 1 89 ? -15.68 7.555 4.461 1 98.75 89 ARG B C 1
ATOM 1545 O O . ARG B 1 89 ? -16.578 7.762 5.273 1 98.75 89 ARG B O 1
ATOM 1552 N N . SER B 1 90 ? -15.938 7.125 3.285 1 98.31 90 SER B N 1
ATOM 1553 C CA . SER B 1 90 ? -17.281 6.93 2.771 1 98.31 90 SER B CA 1
ATOM 1554 C C . SER B 1 90 ? -17.859 5.59 3.227 1 98.31 90 SER B C 1
ATOM 1556 O O . SER B 1 90 ? -19.062 5.344 3.078 1 98.31 90 SER B O 1
ATOM 1558 N N . GLY B 1 91 ? -16.953 4.672 3.645 1 98.06 91 GLY B N 1
ATOM 1559 C CA . GLY B 1 91 ? -17.406 3.348 4.047 1 98.06 91 GLY B CA 1
ATOM 1560 C C . GLY B 1 91 ? -17.312 2.322 2.932 1 98.06 91 GLY B C 1
ATOM 1561 O O . GLY B 1 91 ? -17.594 1.143 3.141 1 98.06 91 GLY B O 1
ATOM 1562 N N . ARG B 1 92 ? -16.859 2.727 1.803 1 98.12 92 ARG B N 1
ATOM 1563 C CA . ARG B 1 92 ? -16.672 1.792 0.698 1 98.12 92 ARG B CA 1
ATOM 1564 C C . ARG B 1 92 ? -15.578 0.778 1.017 1 98.12 92 ARG B C 1
ATOM 1566 O O . ARG B 1 92 ? -15.602 -0.345 0.509 1 98.12 92 ARG B O 1
ATOM 1573 N N . ARG B 1 93 ? -14.641 1.259 1.691 1 98.5 93 ARG B N 1
ATOM 1574 C CA . ARG B 1 93 ? -13.641 0.398 2.32 1 98.5 93 ARG B CA 1
ATOM 1575 C C . ARG B 1 93 ? -13.734 0.477 3.84 1 98.5 93 ARG B C 1
ATOM 1577 O O . ARG B 1 93 ? -13.766 1.57 4.41 1 98.5 93 ARG B O 1
ATOM 1584 N N . GLN B 1 94 ? -13.75 -0.698 4.422 1 98.19 94 GLN B N 1
ATOM 1585 C CA . GLN B 1 94 ? -13.953 -0.694 5.867 1 98.19 94 GLN B CA 1
ATOM 1586 C C . GLN B 1 94 ? -12.797 -1.374 6.59 1 98.19 94 GLN B C 1
ATOM 1588 O O . GLN B 1 94 ? -12.258 -2.369 6.109 1 98.19 94 GLN B O 1
ATOM 1593 N N . HIS B 1 95 ? -12.461 -0.827 7.617 1 98.06 95 HIS B N 1
ATOM 1594 C CA . HIS B 1 95 ? -11.469 -1.329 8.562 1 98.06 95 HIS B CA 1
ATOM 1595 C C . HIS B 1 95 ? -11.695 -0.76 9.961 1 98.06 95 HIS B C 1
ATOM 1597 O O . HIS B 1 95 ? -12.047 0.414 10.102 1 98.06 95 HIS B O 1
ATOM 1603 N N . GLU B 1 96 ? -11.523 -1.543 10.953 1 97.25 96 GLU B N 1
ATOM 1604 C CA . GLU B 1 96 ? -11.852 -1.185 12.328 1 97.25 96 GLU B CA 1
ATOM 1605 C C . GLU B 1 96 ? -11.188 0.13 12.727 1 97.25 96 GLU B C 1
ATOM 1607 O O . GLU B 1 96 ? -11.812 0.974 13.375 1 97.25 96 GLU B O 1
ATOM 1612 N N . VAL B 1 97 ? -9.977 0.354 12.344 1 98.06 97 VAL B N 1
ATOM 1613 C CA . VAL B 1 97 ? -9.211 1.516 12.789 1 98.06 97 VAL B CA 1
ATOM 1614 C C . VAL B 1 97 ? -9.273 2.611 11.727 1 98.06 97 VAL B C 1
ATOM 1616 O O . VAL B 1 97 ? -9.586 3.764 12.031 1 98.06 97 VAL B O 1
ATOM 1619 N N . MET B 1 98 ? -9.023 2.293 10.461 1 98.75 98 MET B N 1
ATOM 1620 C CA . MET B 1 98 ? -8.852 3.316 9.43 1 98.75 98 MET B CA 1
ATOM 1621 C C . MET B 1 98 ? -10.18 4.008 9.125 1 98.75 98 MET B C 1
ATOM 1623 O O . MET B 1 98 ? -10.203 5.184 8.758 1 98.75 98 MET B O 1
ATOM 1627 N N . SER B 1 99 ? -11.305 3.275 9.242 1 98.69 99 SER B N 1
ATOM 1628 C CA . SER B 1 99 ? -12.609 3.908 9.062 1 98.69 99 SER B CA 1
ATOM 1629 C C . SER B 1 99 ? -12.828 5.035 10.062 1 98.69 99 SER B C 1
ATOM 1631 O O . SER B 1 99 ? -13.367 6.086 9.719 1 98.69 99 SER B O 1
ATOM 1633 N N . VAL B 1 100 ? -12.383 4.84 11.289 1 98.31 100 VAL B N 1
ATOM 1634 C CA . VAL B 1 100 ? -12.5 5.84 12.352 1 98.31 100 VAL B CA 1
ATOM 1635 C C . VAL B 1 100 ? -11.547 7 12.078 1 98.31 100 VAL B C 1
ATOM 1637 O O . VAL B 1 100 ? -11.938 8.164 12.18 1 98.31 100 VAL B O 1
ATOM 1640 N N . ILE B 1 101 ? -10.367 6.75 11.664 1 98.44 101 ILE B N 1
ATOM 1641 C CA . ILE B 1 101 ? -9.32 7.754 11.477 1 98.44 101 ILE B CA 1
ATOM 1642 C C . ILE B 1 101 ? -9.648 8.617 10.258 1 98.44 101 ILE B C 1
ATOM 1644 O O . ILE B 1 101 ? -9.398 9.82 10.258 1 98.44 101 ILE B O 1
ATOM 1648 N N . ALA B 1 102 ? -10.203 8.039 9.203 1 98.62 102 ALA B N 1
ATOM 1649 C CA . ALA B 1 102 ? -10.422 8.742 7.945 1 98.62 102 ALA B CA 1
ATOM 1650 C C . ALA B 1 102 ? -11.711 9.562 7.992 1 98.62 102 ALA B C 1
ATOM 1652 O O . ALA B 1 102 ? -11.883 10.5 7.211 1 98.62 102 ALA B O 1
ATOM 1653 N N . ARG B 1 103 ? -12.586 9.172 8.836 1 98.38 103 ARG B N 1
ATOM 1654 C CA . ARG B 1 103 ? -13.93 9.734 8.875 1 98.38 103 ARG B CA 1
ATOM 1655 C C . ARG B 1 103 ? -13.883 11.258 8.984 1 98.38 103 ARG B C 1
ATOM 1657 O O . ARG B 1 103 ? -14.562 11.961 8.234 1 98.38 103 ARG B O 1
ATOM 1664 N N . PRO B 1 104 ? -13.102 11.828 9.836 1 97.88 104 PRO B N 1
ATOM 1665 C CA . PRO B 1 104 ? -13.141 13.281 10.008 1 97.88 104 PRO B CA 1
ATOM 1666 C C . PRO B 1 104 ? -12.297 14.031 8.977 1 97.88 104 PRO B C 1
ATOM 1668 O O . PRO B 1 104 ? -12.297 15.258 8.953 1 97.88 104 PRO B O 1
ATOM 1671 N N . LEU B 1 105 ? -11.562 13.359 8.203 1 98.19 105 LEU B N 1
ATOM 1672 C CA . LEU B 1 105 ? -10.672 14.016 7.254 1 98.19 105 LEU B CA 1
ATOM 1673 C C . LEU B 1 105 ? -11.469 14.688 6.145 1 98.19 105 LEU B C 1
ATOM 1675 O O . LEU B 1 105 ? -12.336 14.062 5.527 1 98.19 105 LEU B O 1
ATOM 1679 N N . GLY B 1 106 ? -11.18 15.953 5.945 1 98.25 106 GLY B N 1
ATOM 1680 C CA . GLY B 1 106 ? -11.75 16.641 4.801 1 98.25 106 GLY B CA 1
ATOM 1681 C C . GLY B 1 106 ? -10.945 16.453 3.529 1 98.25 106 GLY B C 1
ATOM 1682 O O . GLY B 1 106 ? -9.875 15.828 3.553 1 98.25 106 GLY B O 1
ATOM 1683 N N . ASP B 1 107 ? -11.477 16.938 2.434 1 98.56 107 ASP B N 1
ATOM 1684 C CA . ASP B 1 107 ? -10.828 16.766 1.137 1 98.56 107 ASP B CA 1
ATOM 1685 C C . ASP B 1 107 ? -9.438 17.406 1.135 1 98.56 107 ASP B C 1
ATOM 1687 O O . ASP B 1 107 ? -8.5 16.844 0.563 1 98.56 107 ASP B O 1
ATOM 1691 N N . ALA B 1 108 ? -9.305 18.531 1.721 1 97.81 108 ALA B N 1
ATOM 1692 C CA . ALA B 1 108 ? -8.016 19.219 1.751 1 97.81 108 ALA B CA 1
ATOM 1693 C C . ALA B 1 108 ? -6.992 18.422 2.564 1 97.81 108 ALA B C 1
ATOM 1695 O O . ALA B 1 108 ? -5.84 18.281 2.15 1 97.81 108 ALA B O 1
ATOM 1696 N N . GLU B 1 109 ? -7.383 17.906 3.717 1 97.88 109 GLU B N 1
ATOM 1697 C CA . GLU B 1 109 ? -6.492 17.109 4.559 1 97.88 109 GLU B CA 1
ATOM 1698 C C . GLU B 1 109 ? -6.059 15.836 3.852 1 97.88 109 GLU B C 1
ATOM 1700 O O . GLU B 1 109 ? -4.887 15.453 3.906 1 97.88 109 GLU B O 1
ATOM 1705 N N . ILE B 1 110 ? -7.023 15.227 3.15 1 98.75 110 ILE B N 1
ATOM 1706 C CA . ILE B 1 110 ? -6.73 14.016 2.402 1 98.75 110 ILE B CA 1
ATOM 1707 C C . ILE B 1 110 ? -5.711 14.312 1.306 1 98.75 110 ILE B C 1
ATOM 1709 O O . ILE B 1 110 ? -4.734 13.578 1.14 1 98.75 110 ILE B O 1
ATOM 1713 N N . ALA B 1 111 ? -5.934 15.398 0.618 1 98.44 111 ALA B N 1
ATOM 1714 C CA . ALA B 1 111 ? -5.016 15.781 -0.452 1 98.44 111 ALA B CA 1
ATOM 1715 C C . ALA B 1 111 ? -3.625 16.078 0.101 1 98.44 111 ALA B C 1
ATOM 1717 O O . ALA B 1 111 ? -2.617 15.68 -0.483 1 98.44 111 ALA B O 1
ATOM 1718 N N . GLU B 1 112 ? -3.516 16.75 1.213 1 97.69 112 GLU B N 1
ATOM 1719 C CA . GLU B 1 112 ? -2.242 17.125 1.825 1 97.69 112 GLU B CA 1
ATOM 1720 C C . GLU B 1 112 ? -1.485 15.891 2.312 1 97.69 112 GLU B C 1
ATOM 1722 O O . GLU B 1 112 ? -0.278 15.773 2.1 1 97.69 112 GLU B O 1
ATOM 1727 N N . LEU B 1 113 ? -2.219 15.008 2.943 1 98.06 113 LEU B N 1
ATOM 1728 C CA . LEU B 1 113 ? -1.61 13.773 3.418 1 98.06 113 LEU B CA 1
ATOM 1729 C C . LEU B 1 113 ? -1.086 12.945 2.252 1 98.06 113 LEU B C 1
ATOM 1731 O O . LEU B 1 113 ? 0.042 12.445 2.295 1 98.06 113 LEU B O 1
ATOM 1735 N N . ALA B 1 114 ? -1.953 12.812 1.235 1 98.5 114 ALA B N 1
ATOM 1736 C CA . ALA B 1 114 ? -1.58 12.016 0.066 1 98.5 114 ALA B CA 1
ATOM 1737 C C . ALA B 1 114 ? -0.36 12.609 -0.632 1 98.5 114 ALA B C 1
ATOM 1739 O O . ALA B 1 114 ? 0.563 11.883 -1.007 1 98.5 114 ALA B O 1
ATOM 1740 N N . ALA B 1 115 ? -0.305 13.898 -0.78 1 97.12 115 ALA B N 1
ATOM 1741 C CA . ALA B 1 115 ? 0.821 14.578 -1.419 1 97.12 115 ALA B CA 1
ATOM 1742 C C . ALA B 1 115 ? 2.104 14.383 -0.617 1 97.12 115 ALA B C 1
ATOM 1744 O O . ALA B 1 115 ? 3.172 14.141 -1.188 1 97.12 115 ALA B O 1
ATOM 1745 N N . TYR B 1 116 ? 2.002 14.484 0.674 1 96.38 116 TYR B N 1
ATOM 1746 C CA . TYR B 1 116 ? 3.174 14.32 1.528 1 96.38 116 TYR B CA 1
ATOM 1747 C C . TYR B 1 116 ? 3.779 12.93 1.367 1 96.38 116 TYR B C 1
ATOM 1749 O O . TYR B 1 116 ? 4.957 12.797 1.025 1 96.38 116 TYR B O 1
ATOM 1757 N N . TYR B 1 117 ? 2.945 11.891 1.615 1 97.12 117 TYR B N 1
ATOM 1758 C CA . TYR B 1 117 ? 3.473 10.539 1.542 1 97.12 117 TYR B CA 1
ATOM 1759 C C . TYR B 1 117 ? 3.998 10.227 0.144 1 97.12 117 TYR B C 1
ATOM 1761 O O . TYR B 1 117 ? 5.016 9.547 -0.008 1 97.12 117 TYR B O 1
ATOM 1769 N N . ALA B 1 118 ? 3.283 10.711 -0.907 1 97.19 118 ALA B N 1
ATOM 1770 C CA . ALA B 1 118 ? 3.705 10.477 -2.287 1 97.19 118 ALA B CA 1
ATOM 1771 C C . ALA B 1 118 ? 5.051 11.141 -2.566 1 97.19 118 ALA B C 1
ATOM 1773 O O . ALA B 1 118 ? 5.805 10.695 -3.43 1 97.19 118 ALA B O 1
ATOM 1774 N N . SER B 1 119 ? 5.398 12.141 -1.868 1 95.25 119 SER B N 1
ATOM 1775 C CA . SER B 1 119 ? 6.613 12.914 -2.115 1 95.25 119 SER B CA 1
ATOM 1776 C C . SER B 1 119 ? 7.84 12.203 -1.552 1 95.25 119 SER B C 1
ATOM 1778 O O . SER B 1 119 ? 8.977 12.555 -1.883 1 95.25 119 SER B O 1
ATOM 1780 N N . LEU B 1 120 ? 7.598 11.328 -0.633 1 94.25 120 LEU B N 1
ATOM 1781 C CA . LEU B 1 120 ? 8.711 10.562 -0.076 1 94.25 120 LEU B CA 1
ATOM 1782 C C . LEU B 1 120 ? 9.273 9.586 -1.104 1 94.25 120 LEU B C 1
ATOM 1784 O O . LEU B 1 120 ? 8.516 8.859 -1.753 1 94.25 120 LEU B O 1
ATOM 1788 N N . GLN B 1 121 ? 10.547 9.57 -1.275 1 93.38 121 GLN B N 1
ATOM 1789 C CA . GLN B 1 121 ? 11.164 8.711 -2.283 1 93.38 121 GLN B CA 1
ATOM 1790 C C . GLN B 1 121 ? 11.477 7.332 -1.714 1 93.38 121 GLN B C 1
ATOM 1792 O O . GLN B 1 121 ? 11.93 7.215 -0.573 1 93.38 121 GLN B O 1
ATOM 1797 N N . ILE B 1 122 ? 11.102 6.352 -2.516 1 93.69 122 ILE B N 1
ATOM 1798 C CA . ILE B 1 122 ? 11.414 4.984 -2.117 1 93.69 122 ILE B CA 1
ATOM 1799 C C . ILE B 1 122 ? 12.258 4.312 -3.201 1 93.69 122 ILE B C 1
ATOM 1801 O O . ILE B 1 122 ? 12.125 4.637 -4.387 1 93.69 122 ILE B O 1
ATOM 1805 N N . GLU B 1 123 ? 13.125 3.428 -2.742 1 91.31 123 GLU B N 1
ATOM 1806 C CA . GLU B 1 123 ? 13.93 2.578 -3.615 1 91.31 123 GLU B CA 1
ATOM 1807 C C . GLU B 1 123 ? 13.781 1.105 -3.242 1 91.31 123 GLU B C 1
ATOM 1809 O O . GLU B 1 123 ? 13.648 0.769 -2.064 1 91.31 123 GLU B O 1
ATOM 1814 N N . VAL B 1 124 ? 13.672 0.25 -4.34 1 89.62 124 VAL B N 1
ATOM 1815 C CA . VAL B 1 124 ? 13.609 -1.191 -4.121 1 89.62 124 VAL B CA 1
ATOM 1816 C C . VAL B 1 124 ? 14.992 -1.805 -4.336 1 89.62 124 VAL B C 1
ATOM 1818 O O . VAL B 1 124 ? 15.656 -1.525 -5.34 1 89.62 124 VAL B O 1
ATOM 1821 N N . LYS B 1 125 ? 15.484 -2.568 -3.348 1 77.12 125 LYS B N 1
ATOM 1822 C CA . LYS B 1 125 ? 16.719 -3.342 -3.486 1 77.12 125 LYS B CA 1
ATOM 1823 C C . LYS B 1 125 ? 16.422 -4.828 -3.65 1 77.12 125 LYS B C 1
ATOM 1825 O O . LYS B 1 125 ? 15.672 -5.41 -2.855 1 77.12 125 LYS B O 1
ATOM 1830 N N . GLU B 1 126 ? 16.547 -5.367 -4.895 1 67.88 126 GLU B N 1
ATOM 1831 C CA . GLU B 1 126 ? 16.359 -6.805 -5.086 1 67.88 126 GLU B CA 1
ATOM 1832 C C . GLU B 1 126 ? 17.422 -7.605 -4.355 1 67.88 126 GLU B C 1
ATOM 1834 O O . GLU B 1 126 ? 18.594 -7.211 -4.32 1 67.88 126 GLU B O 1
ATOM 1839 N N . THR B 1 127 ? 17.031 -8.188 -3.268 1 55.28 127 THR B N 1
ATOM 1840 C CA . THR B 1 127 ? 18.094 -9.031 -2.73 1 55.28 127 THR B CA 1
ATOM 1841 C C . THR B 1 127 ? 18.578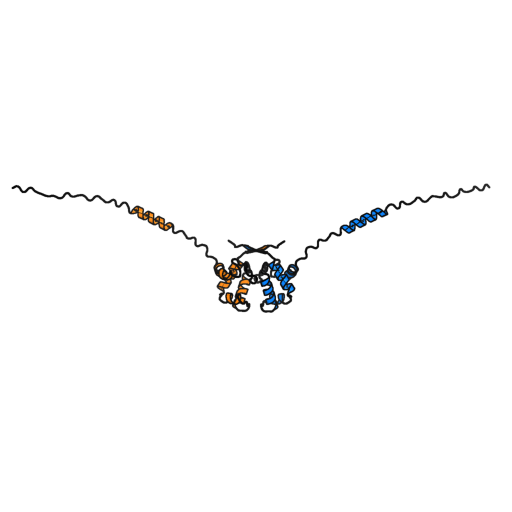 -10.031 -3.779 1 55.28 127 THR B C 1
ATOM 1843 O O . THR B 1 127 ? 17.766 -10.711 -4.414 1 55.28 127 THR B O 1
ATOM 1846 N N . ARG B 1 128 ? 19.719 -9.898 -4.258 1 47.38 128 ARG B N 1
ATOM 1847 C CA . ARG B 1 128 ? 20.391 -10.844 -5.129 1 47.38 128 ARG B CA 1
ATOM 1848 C C . ARG B 1 128 ? 20.188 -12.281 -4.648 1 47.38 128 ARG B C 1
ATOM 1850 O O . ARG B 1 128 ? 20.031 -12.516 -3.449 1 47.38 128 ARG B O 1
#

Sequence (256 aa):
MSRRSAPGPCDARPVPGRRAGAGRALAAALLAAAAAGSALAQPAEPPGKARARACAACHGPLGLSVLPNAPHLAGQPEIYLVEQLKAYRSGRRQHEVMSVIARPLGDAEIAELAAYYASLQIEVKETRMSRRSAPGPCDARPVPGRRAGAGRALAAALLAAAAAGSALAQPAEPPGKARARACAACHGPLGLSVLPNAPHLAGQPEIYLVEQLKAYRSGRRQHEVMSVIARPLGDAEIAELAAYYASLQIEVKETR

Radius of gyration: 47.8 Å; Cα contacts (8 Å, |Δi|>4): 297; chains: 2; bounding box: 77×192×144 Å

InterPro domains:
  IPR009056 Cytochrome c-like domain [PF00034] (52-120)
  IPR009056 Cytochrome c-like domain [PS51007] (32-121)
  IPR036909 Cytochrome c-like domain superfamily [G3DSA:1.10.760.10] (46-120)
  IPR036909 Cytochrome c-like domain superfamily [SSF46626] (36-120)
  IPR050597 Cytochrome c Oxidase Subunit [PTHR33751] (45-123)

Secondary structure (DSSP, 8-state):
-----PPPPP----------THHHHHHHHHHHHTT-----------HHHHHHGGGHHHH-TTS--SSTTS---TT--HHHHHHHHHHHHHTSS--TTHHHHHTT-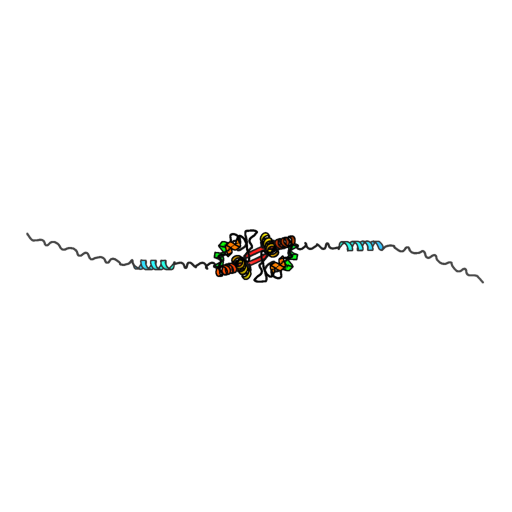-HHHHHHHHHHHHHSEEEEE---/------------PPP-----THHHHHHHHHHHHTT-----------HHHHHHGGGHHHH-TTS--SSTTS---TT--HHHHHHHHHHHHHTSS--TTHHHHHTT--HHHHHHHHHHHHHSEEEEE---

Organism: Piscinibacter sakaiensis (NCBI:txid1547922)